Protein AF-A0A2D9C6Q1-F1 (afdb_monomer)

Structure (mmCIF, N/CA/C/O backbone):
data_AF-A0A2D9C6Q1-F1
#
_entry.id   AF-A0A2D9C6Q1-F1
#
loop_
_atom_site.group_PDB
_atom_site.id
_atom_site.type_symbol
_atom_site.label_atom_id
_atom_site.label_alt_id
_atom_site.label_comp_id
_atom_site.label_asym_id
_atom_site.label_entity_id
_atom_site.label_seq_id
_atom_site.pdbx_PDB_ins_code
_atom_site.Cartn_x
_atom_site.Cartn_y
_atom_site.Cartn_z
_atom_site.occupancy
_atom_site.B_iso_or_equiv
_atom_site.auth_seq_id
_atom_site.auth_comp_id
_atom_site.auth_asym_id
_atom_site.auth_atom_id
_atom_site.pdbx_PDB_model_num
ATOM 1 N N . MET A 1 1 ? -25.574 -0.114 65.269 1.00 45.81 1 MET A N 1
ATOM 2 C CA . MET A 1 1 ? -26.432 -0.964 66.127 1.00 45.81 1 MET A CA 1
ATOM 3 C C . MET A 1 1 ? -25.530 -1.891 66.941 1.00 45.81 1 MET A C 1
ATOM 5 O O . MET A 1 1 ? -24.986 -2.836 66.392 1.00 45.81 1 MET A O 1
ATOM 9 N N . THR A 1 2 ? -25.268 -1.588 68.214 1.00 43.88 2 THR A N 1
ATOM 10 C CA . THR A 1 2 ? -24.470 -2.461 69.093 1.00 43.88 2 THR A CA 1
ATOM 11 C C . THR A 1 2 ? -25.355 -3.613 69.552 1.00 43.88 2 THR A C 1
ATOM 13 O O . THR A 1 2 ? -26.149 -3.464 70.479 1.00 43.88 2 THR A O 1
ATOM 16 N N . ILE A 1 3 ? -25.254 -4.759 68.877 1.00 57.62 3 ILE A N 1
ATOM 17 C CA . ILE A 1 3 ? -25.943 -5.989 69.277 1.00 57.62 3 ILE A CA 1
ATOM 18 C C . ILE A 1 3 ? -25.248 -6.501 70.544 1.00 57.62 3 ILE A C 1
ATOM 20 O O . ILE A 1 3 ? -24.286 -7.265 70.498 1.00 57.62 3 ILE A O 1
ATOM 24 N N . LYS A 1 4 ? -25.695 -5.999 71.701 1.00 51.91 4 LYS A N 1
ATOM 25 C CA . LYS A 1 4 ? -25.330 -6.554 73.002 1.00 51.91 4 LYS A CA 1
ATOM 26 C C . LYS A 1 4 ? -26.047 -7.889 73.176 1.00 51.91 4 LYS A C 1
ATOM 28 O O . LYS A 1 4 ? -27.231 -8.034 72.898 1.00 51.91 4 LYS A O 1
ATOM 33 N N . GLN A 1 5 ? -25.259 -8.844 73.638 1.00 57.44 5 GLN A N 1
ATOM 34 C CA . GLN A 1 5 ? -25.441 -10.287 73.734 1.00 57.44 5 GLN A CA 1
ATOM 35 C C . GLN A 1 5 ? -26.569 -10.740 74.689 1.00 57.44 5 GLN A C 1
ATOM 37 O O . GLN A 1 5 ? -26.352 -11.593 75.545 1.00 57.44 5 GLN A O 1
ATOM 42 N N . GLN A 1 6 ? -27.777 -10.185 74.580 1.00 46.72 6 GLN A N 1
ATOM 43 C CA . GLN A 1 6 ? -28.929 -10.614 75.375 1.00 46.72 6 GLN A CA 1
ATOM 44 C C . GLN A 1 6 ? -30.055 -11.125 74.470 1.00 46.72 6 GLN A C 1
ATOM 46 O O . GLN A 1 6 ? -30.926 -10.376 74.053 1.00 46.72 6 GLN A O 1
ATOM 51 N N . GLY A 1 7 ? -30.024 -12.434 74.201 1.00 50.34 7 GLY A N 1
ATOM 52 C CA . GLY A 1 7 ? -31.201 -13.209 73.796 1.00 50.34 7 GLY A CA 1
ATOM 53 C C . GLY A 1 7 ? -31.501 -13.290 72.295 1.00 50.34 7 GLY A C 1
ATOM 54 O O . GLY A 1 7 ? -32.168 -12.437 71.731 1.00 50.34 7 GLY A O 1
ATOM 55 N N . GLY A 1 8 ? -31.120 -14.417 71.683 1.00 52.28 8 GLY A N 1
ATOM 56 C CA . GLY A 1 8 ? -32.013 -15.135 70.762 1.00 52.28 8 GLY A CA 1
ATOM 57 C C . GLY A 1 8 ? -32.231 -14.593 69.346 1.00 52.28 8 GLY A C 1
ATOM 58 O O . GLY A 1 8 ? -33.375 -14.510 68.918 1.00 52.28 8 GLY A O 1
ATOM 59 N N . ILE A 1 9 ? -31.169 -14.322 68.580 1.00 57.41 9 ILE A N 1
ATOM 60 C CA . ILE A 1 9 ? -31.270 -14.229 67.102 1.00 57.41 9 ILE A CA 1
ATOM 61 C C . ILE A 1 9 ? -30.327 -15.222 66.391 1.00 57.41 9 ILE A C 1
ATOM 63 O O . ILE A 1 9 ? -30.621 -15.664 65.288 1.00 57.41 9 ILE A O 1
ATOM 67 N N . PHE A 1 10 ? -29.275 -15.711 67.059 1.00 57.31 10 PHE A N 1
ATOM 68 C CA . PHE A 1 10 ? -28.246 -16.605 66.490 1.00 57.31 10 PHE A CA 1
ATOM 69 C C . PHE A 1 10 ? -28.686 -18.048 66.155 1.00 57.31 10 PHE A C 1
ATOM 71 O O . PHE A 1 10 ? -27.845 -18.895 65.880 1.00 57.31 10 PHE A O 1
ATOM 78 N N . GLY A 1 11 ? -29.987 -18.345 66.174 1.00 58.09 11 GLY A N 1
ATOM 79 C CA . GLY A 1 11 ? -30.542 -19.644 65.764 1.00 58.09 11 GLY A CA 1
ATOM 80 C C . GLY A 1 11 ? -31.602 -19.545 64.666 1.00 58.09 11 GLY A C 1
ATOM 81 O O . GLY A 1 11 ? -32.271 -20.532 64.374 1.00 58.09 11 GLY A O 1
ATOM 82 N N . ARG A 1 12 ? -31.814 -18.351 64.102 1.00 72.62 12 ARG A N 1
ATOM 83 C CA . ARG A 1 12 ? -32.782 -18.086 63.032 1.00 72.62 12 ARG A CA 1
ATOM 84 C C . ARG A 1 12 ? -32.058 -17.349 61.918 1.00 72.62 12 ARG A C 1
ATOM 86 O O . ARG A 1 12 ? -31.301 -16.445 62.232 1.00 72.62 12 ARG A O 1
ATOM 93 N N . ASN A 1 13 ? -32.295 -17.718 60.660 1.00 78.88 13 ASN A N 1
ATOM 94 C CA . ASN A 1 13 ? -31.723 -17.044 59.490 1.00 78.88 13 ASN A CA 1
ATOM 95 C C . ASN A 1 13 ? -32.394 -15.670 59.339 1.00 78.88 13 ASN A C 1
ATOM 97 O O . ASN A 1 13 ? -33.527 -15.619 58.855 1.00 78.88 13 ASN A O 1
ATOM 101 N N . PRO A 1 14 ? -31.773 -14.571 59.800 1.00 79.31 14 PRO A N 1
ATOM 102 C CA . PRO A 1 14 ? -32.410 -13.270 59.742 1.00 79.31 14 PRO A CA 1
ATOM 103 C C . PRO A 1 14 ? -32.296 -12.723 58.316 1.00 79.31 14 PRO A C 1
ATOM 105 O O . PRO A 1 14 ? -31.261 -12.864 57.669 1.00 79.31 14 PRO A O 1
ATOM 108 N N . THR A 1 15 ? -33.353 -12.080 57.834 1.00 86.81 15 THR A N 1
ATOM 109 C CA . THR A 1 15 ? -33.333 -11.305 56.590 1.00 86.81 15 THR A CA 1
ATOM 110 C C . THR A 1 15 ? -33.235 -9.825 56.933 1.00 86.81 15 THR A C 1
ATOM 112 O O . THR A 1 15 ? -33.903 -9.359 57.859 1.00 86.81 15 THR A O 1
ATOM 115 N N . PHE A 1 16 ? -32.423 -9.083 56.188 1.00 85.62 16 PHE A N 1
ATOM 116 C CA . PHE A 1 16 ? -32.300 -7.634 56.320 1.00 85.62 16 PHE A CA 1
ATOM 117 C C . PHE A 1 16 ? -32.847 -6.986 55.057 1.00 85.62 16 PHE A C 1
ATOM 119 O O . PHE A 1 16 ? -32.519 -7.429 53.961 1.00 85.62 16 PHE A O 1
ATOM 126 N N . ASN A 1 17 ? -33.675 -5.956 55.219 1.00 88.56 17 ASN A N 1
ATOM 127 C CA . ASN A 1 17 ? -34.160 -5.176 54.081 1.00 88.56 17 ASN A CA 1
ATOM 128 C C . ASN A 1 17 ? -33.077 -4.211 53.594 1.00 88.56 17 ASN A C 1
ATOM 130 O O . ASN A 1 17 ? -32.862 -4.104 52.397 1.00 88.56 17 ASN A O 1
ATOM 134 N N . ASP A 1 18 ? -32.355 -3.592 54.534 1.00 90.88 18 ASP A N 1
ATOM 135 C CA . ASP A 1 18 ? -31.262 -2.666 54.260 1.00 90.88 18 ASP A CA 1
ATOM 136 C C . ASP A 1 18 ? -30.056 -2.999 55.137 1.00 90.88 18 ASP A C 1
ATOM 138 O O . ASP A 1 18 ? -30.188 -3.345 56.318 1.00 90.88 18 ASP A O 1
ATOM 142 N N . VAL A 1 19 ? -28.867 -2.860 54.559 1.00 89.56 19 VAL A N 1
ATOM 143 C CA . VAL A 1 19 ? -27.590 -3.018 55.254 1.00 89.56 19 VAL A CA 1
ATOM 144 C C . VAL A 1 19 ? -26.692 -1.850 54.864 1.00 89.56 19 VAL A C 1
ATOM 146 O O . VAL A 1 19 ? -26.359 -1.677 53.698 1.00 89.56 19 VAL A O 1
ATOM 149 N N . THR A 1 20 ? -26.275 -1.055 55.848 1.00 93.06 20 THR A N 1
ATOM 150 C CA . THR A 1 20 ? -25.309 0.039 55.666 1.00 93.06 20 THR A CA 1
ATOM 151 C C . THR A 1 20 ? -24.045 -0.273 56.455 1.00 93.06 20 THR A C 1
ATOM 153 O O . THR A 1 20 ? -24.121 -0.658 57.624 1.00 93.06 20 THR A O 1
ATOM 156 N N . ILE A 1 21 ? -22.882 -0.117 55.821 1.00 93.44 21 ILE A N 1
ATOM 157 C CA . ILE A 1 21 ? -21.569 -0.422 56.400 1.00 93.44 21 ILE A CA 1
ATOM 158 C C . ILE A 1 21 ? -20.672 0.797 56.186 1.00 93.44 21 ILE A C 1
ATOM 160 O O . ILE A 1 21 ? -20.504 1.253 55.063 1.00 93.44 21 ILE A O 1
ATOM 164 N N . GLU A 1 22 ? -20.078 1.318 57.257 1.00 93.06 22 GLU A N 1
ATOM 165 C CA . GLU A 1 22 ? -19.208 2.509 57.225 1.00 93.06 22 GLU A CA 1
ATOM 166 C C . GLU A 1 22 ? -17.753 2.185 56.808 1.00 93.06 22 GLU A C 1
ATOM 168 O O . GLU A 1 22 ? -16.834 2.963 57.045 1.00 93.06 22 GLU A O 1
ATOM 173 N N . GLY A 1 23 ? -17.519 1.013 56.212 1.00 91.44 23 GLY A N 1
ATOM 174 C CA . GLY A 1 23 ? -16.194 0.489 55.883 1.00 91.44 23 GLY A CA 1
ATOM 175 C C . GLY A 1 23 ? -16.259 -0.689 54.911 1.00 91.44 23 GLY A C 1
ATOM 176 O O . GLY A 1 23 ? -17.204 -0.819 54.138 1.00 91.44 23 GLY A O 1
ATOM 177 N N . THR A 1 24 ? -15.254 -1.564 54.945 1.00 90.94 24 THR A N 1
ATOM 178 C CA . THR A 1 24 ? -15.163 -2.699 54.017 1.00 90.94 24 THR A CA 1
ATOM 179 C C . THR A 1 24 ? -16.170 -3.796 54.356 1.00 90.94 24 THR A C 1
ATOM 181 O O . THR A 1 24 ? -16.173 -4.331 55.465 1.00 90.94 24 THR A O 1
ATOM 184 N N . LEU A 1 25 ? -16.969 -4.193 53.368 1.00 91.88 25 LEU A N 1
ATOM 185 C CA . LEU A 1 25 ? -17.719 -5.442 53.399 1.00 91.88 25 LEU A CA 1
ATOM 186 C C . LEU A 1 25 ? -16.833 -6.576 52.870 1.00 91.88 25 LEU A C 1
ATOM 188 O O . LEU A 1 25 ? -16.430 -6.559 51.710 1.00 91.88 25 LEU A O 1
ATOM 192 N N . THR A 1 26 ? -16.562 -7.574 53.706 1.00 91.25 26 THR A N 1
ATOM 193 C CA . THR A 1 26 ? -15.879 -8.808 53.296 1.00 91.25 26 THR A CA 1
ATOM 194 C C . THR A 1 26 ? -16.885 -9.950 53.276 1.00 91.25 26 THR A C 1
ATOM 196 O O . THR A 1 26 ? -17.498 -10.252 54.300 1.00 91.25 26 THR A O 1
ATOM 199 N N . 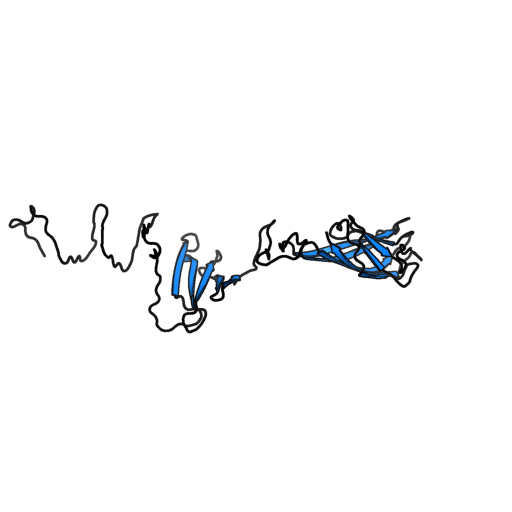THR A 1 27 ? -17.033 -10.611 52.132 1.00 91.94 27 THR A N 1
ATOM 200 C CA . THR A 1 27 ? -17.855 -11.816 51.965 1.00 91.94 27 THR A CA 1
ATOM 201 C C . THR A 1 27 ? -16.981 -12.985 51.515 1.00 91.94 27 THR A C 1
ATOM 203 O O . THR A 1 27 ? -15.903 -12.795 50.951 1.00 91.94 27 THR A O 1
ATOM 206 N N . SER A 1 28 ? -17.409 -14.212 51.805 1.00 90.38 28 SER A N 1
ATOM 207 C CA . SER A 1 28 ? -16.763 -15.427 51.309 1.00 90.38 28 SER A CA 1
ATOM 208 C C . SER A 1 28 ? -17.631 -16.092 50.241 1.00 90.38 28 SER A C 1
ATOM 210 O O . SER A 1 28 ? -18.859 -16.035 50.294 1.00 90.38 28 SER A O 1
ATOM 212 N N . GLY A 1 29 ? -16.983 -16.738 49.270 1.00 92.25 29 GLY A N 1
ATOM 213 C CA . GLY A 1 29 ? -17.664 -17.432 48.177 1.00 92.25 29 GLY A CA 1
ATOM 214 C C . GLY A 1 29 ? -18.325 -16.503 47.153 1.00 92.25 29 GLY A C 1
ATOM 215 O O . GLY A 1 29 ? -18.182 -15.279 47.191 1.00 92.25 29 GLY A O 1
ATOM 216 N N . SER A 1 30 ? -19.042 -17.112 46.209 1.00 91.75 30 SER A N 1
ATOM 217 C CA . SER A 1 30 ? -19.741 -16.408 45.133 1.00 91.75 30 SER A CA 1
ATOM 218 C C . SER A 1 30 ? -20.930 -15.618 45.664 1.00 91.75 30 SER A C 1
ATOM 220 O O . SER A 1 30 ? -21.716 -16.125 46.462 1.00 91.75 30 SER A O 1
ATOM 222 N N . GLN A 1 31 ? -21.077 -14.392 45.175 1.00 93.69 31 GLN A N 1
ATOM 223 C CA . GLN A 1 31 ? -22.233 -13.549 45.451 1.00 93.69 31 GLN A CA 1
ATOM 224 C C . GLN A 1 31 ? -23.141 -13.530 44.221 1.00 93.69 31 GLN A C 1
ATOM 226 O O . GLN A 1 31 ? -22.656 -13.528 43.090 1.00 93.69 31 GLN A O 1
ATOM 231 N N . SER A 1 32 ? -24.451 -13.534 44.445 1.00 93.25 32 SER A N 1
ATOM 232 C CA . SER A 1 32 ? -25.462 -13.422 43.398 1.00 93.25 32 SER A CA 1
ATOM 233 C C . SER A 1 32 ? -26.325 -12.211 43.711 1.00 93.25 32 SER A C 1
ATOM 235 O O . SER A 1 32 ? -26.762 -12.038 44.848 1.00 93.25 32 SER A O 1
ATOM 237 N N . TYR A 1 33 ? -26.514 -11.369 42.705 1.00 91.88 33 TYR A N 1
ATOM 238 C CA . TYR A 1 33 ? -27.288 -10.142 42.788 1.00 91.88 33 TYR A CA 1
ATOM 239 C C . TYR A 1 33 ? -28.217 -10.089 41.579 1.00 91.88 33 TYR A C 1
ATOM 241 O O . TYR A 1 33 ? -27.793 -10.442 40.478 1.00 91.88 33 TYR A O 1
ATOM 249 N N . ASP A 1 34 ? -29.451 -9.629 41.781 1.00 91.50 34 ASP A N 1
ATOM 250 C CA . ASP A 1 34 ? -30.365 -9.321 40.675 1.00 91.50 34 ASP A CA 1
ATOM 251 C C . ASP A 1 34 ? -29.914 -8.042 39.950 1.00 91.50 34 ASP A C 1
ATOM 253 O O . ASP A 1 34 ? -29.911 -7.974 38.723 1.00 91.50 34 ASP A O 1
ATOM 257 N N . GLU A 1 35 ? -29.469 -7.046 40.724 1.00 93.50 35 GLU A N 1
ATOM 258 C CA . GLU A 1 35 ? -28.861 -5.805 40.249 1.00 93.50 35 GLU A CA 1
ATOM 259 C C . GLU A 1 35 ? -27.680 -5.430 41.150 1.00 93.50 35 GLU A C 1
ATOM 261 O O . GLU A 1 35 ? -27.722 -5.601 42.371 1.00 93.50 35 GLU A O 1
ATOM 266 N N . LEU A 1 36 ? -26.614 -4.919 40.537 1.00 93.44 36 LEU A N 1
ATOM 267 C CA . LEU A 1 36 ? -25.409 -4.485 41.226 1.00 93.44 36 LEU A CA 1
ATOM 268 C C . LEU A 1 36 ? -24.969 -3.128 40.674 1.00 9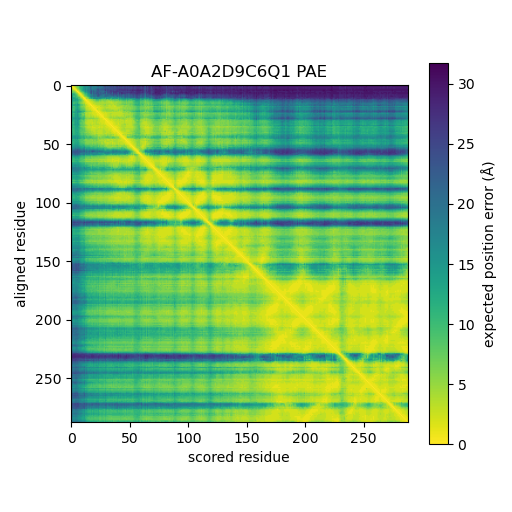3.44 36 LEU A C 1
ATOM 270 O O . LEU A 1 36 ? -24.451 -3.044 39.562 1.00 93.44 36 LEU A O 1
ATOM 274 N N . THR A 1 37 ? -25.144 -2.081 41.476 1.00 93.56 37 THR A N 1
ATOM 275 C CA . THR A 1 37 ? -24.651 -0.731 41.179 1.00 93.56 37 THR A CA 1
ATOM 276 C C . THR A 1 37 ? -23.386 -0.486 41.984 1.00 93.56 37 THR A C 1
ATOM 278 O O . THR A 1 37 ? -23.406 -0.530 43.213 1.00 93.56 37 THR A O 1
ATOM 281 N N . ILE A 1 38 ? -22.274 -0.257 41.289 1.00 92.56 38 ILE A N 1
ATOM 282 C CA . ILE A 1 38 ? -20.968 0.017 41.889 1.00 92.56 38 ILE A CA 1
ATOM 283 C C . ILE A 1 38 ? -20.374 1.238 41.191 1.00 92.56 38 ILE A C 1
ATOM 285 O O . ILE A 1 38 ? -20.325 1.272 39.965 1.00 92.56 38 ILE A O 1
ATOM 289 N N . ASP A 1 39 ? -19.871 2.197 41.966 1.00 92.75 39 ASP A N 1
ATOM 290 C CA . ASP A 1 39 ? -19.228 3.395 41.418 1.00 92.75 39 ASP A CA 1
ATOM 291 C C . ASP A 1 39 ? -17.862 3.082 40.792 1.00 92.75 39 ASP A C 1
ATOM 293 O O . ASP A 1 39 ? -17.550 3.546 39.701 1.00 92.75 39 ASP A O 1
ATOM 297 N N . ASN A 1 40 ? -17.036 2.286 41.484 1.00 90.81 40 ASN A N 1
ATOM 298 C CA . ASN A 1 40 ? -15.701 1.899 41.032 1.00 90.81 40 ASN A CA 1
ATOM 299 C C . ASN A 1 40 ? -15.401 0.437 41.355 1.00 90.81 40 ASN A C 1
ATOM 301 O O . ASN A 1 40 ? -15.576 -0.015 42.487 1.00 90.81 40 ASN A O 1
ATOM 305 N N . ILE A 1 41 ? -14.867 -0.279 40.370 1.00 92.38 41 ILE A N 1
ATOM 306 C CA . ILE A 1 41 ? -14.414 -1.661 40.515 1.00 92.38 41 ILE A CA 1
ATOM 307 C C . ILE A 1 41 ? -12.890 -1.669 40.380 1.00 92.38 41 ILE A C 1
ATOM 309 O O . ILE A 1 41 ? -12.357 -1.387 39.311 1.00 92.38 41 ILE A O 1
ATOM 313 N N . ASN A 1 42 ? -12.187 -2.000 41.464 1.00 90.25 42 ASN A N 1
ATOM 314 C CA . ASN A 1 42 ? -10.746 -2.248 41.449 1.00 90.25 42 ASN A CA 1
ATOM 315 C C . ASN A 1 42 ? -10.495 -3.718 41.801 1.00 90.25 42 ASN A C 1
ATOM 317 O O . ASN A 1 42 ? -10.876 -4.175 42.879 1.00 90.25 42 ASN A O 1
ATOM 321 N N . LEU A 1 43 ? -9.887 -4.460 40.878 1.00 90.31 43 LEU A N 1
ATOM 322 C CA . LEU A 1 43 ? -9.665 -5.896 40.997 1.00 90.31 43 LEU A CA 1
ATOM 323 C C . LEU A 1 43 ? -8.169 -6.185 40.915 1.00 90.31 43 LEU A C 1
ATOM 325 O O . LEU A 1 43 ? -7.513 -5.817 39.950 1.00 90.31 43 LEU A O 1
ATOM 329 N N . ASN A 1 44 ? -7.650 -6.939 41.884 1.00 87.38 44 ASN A N 1
ATOM 330 C CA . ASN A 1 44 ? -6.276 -7.461 41.860 1.00 87.38 44 ASN A CA 1
ATOM 331 C C . ASN A 1 44 ? -6.173 -8.806 41.107 1.00 87.38 44 ASN A C 1
ATOM 333 O O . ASN A 1 44 ? -5.232 -9.570 41.313 1.00 87.38 44 ASN A O 1
ATOM 337 N N . SER A 1 45 ? -7.180 -9.133 40.293 1.00 86.19 45 SER A N 1
ATOM 338 C CA . SER A 1 45 ? -7.252 -10.362 39.499 1.00 86.19 45 SER A CA 1
ATOM 339 C C . SER A 1 45 ? -6.626 -10.144 38.123 1.00 86.19 45 SER A C 1
ATOM 341 O O . SER A 1 45 ? -6.631 -9.036 37.597 1.00 86.19 45 SER A O 1
ATOM 343 N N . THR A 1 46 ? -6.139 -11.217 37.506 1.00 89.56 46 THR A N 1
ATOM 344 C CA . THR A 1 46 ? -5.699 -11.209 36.103 1.00 89.56 46 THR A CA 1
ATOM 345 C C . THR A 1 46 ? -6.857 -11.353 35.113 1.00 89.56 46 THR A C 1
ATOM 347 O O . THR A 1 46 ? -6.663 -11.138 33.919 1.00 89.56 46 THR A O 1
ATOM 350 N N . LEU A 1 47 ? -8.051 -11.719 35.591 1.00 88.00 47 LEU A N 1
ATOM 351 C CA . LEU A 1 47 ? -9.244 -11.939 34.778 1.00 88.00 47 LEU A CA 1
ATOM 352 C C . LEU A 1 47 ? -10.442 -11.187 35.356 1.00 88.00 47 LEU A C 1
ATOM 354 O O . LEU A 1 47 ? -10.756 -11.307 36.544 1.00 88.00 47 LEU A O 1
ATOM 358 N N . ILE A 1 48 ? -11.137 -10.485 34.467 1.00 91.56 48 ILE A N 1
ATOM 359 C CA . ILE A 1 48 ? -12.504 -10.003 34.649 1.00 91.56 48 ILE A CA 1
ATOM 360 C C . ILE A 1 48 ? -13.347 -10.741 33.611 1.00 91.56 48 ILE A C 1
ATOM 362 O O . ILE A 1 48 ? -13.069 -10.643 32.418 1.00 91.56 48 ILE A O 1
ATOM 366 N N . GLN A 1 49 ? -14.352 -11.490 34.057 1.00 89.25 49 GLN A N 1
ATOM 367 C CA . GLN A 1 49 ? -15.252 -12.245 33.187 1.00 89.25 49 GLN A CA 1
ATOM 368 C C . GLN A 1 49 ? -16.662 -11.661 33.302 1.00 89.25 49 GLN A C 1
ATOM 370 O O . GLN A 1 49 ? -17.191 -11.531 34.404 1.00 89.25 49 GLN A O 1
ATOM 375 N N . ILE A 1 50 ? -17.247 -11.279 32.166 1.00 90.12 50 ILE A N 1
ATOM 376 C CA . ILE A 1 50 ? -18.625 -10.787 32.065 1.00 90.12 50 ILE A CA 1
ATOM 377 C C . ILE A 1 50 ? -19.392 -11.781 31.193 1.00 90.12 50 ILE A C 1
ATOM 379 O O . ILE A 1 50 ? -19.360 -11.697 29.965 1.00 90.12 50 ILE A O 1
ATOM 383 N N . ASP A 1 51 ? -20.075 -12.726 31.836 1.00 87.31 51 ASP A N 1
ATOM 384 C CA . ASP A 1 51 ? -20.872 -13.748 31.156 1.00 87.31 51 ASP A CA 1
ATOM 385 C C . ASP A 1 51 ? -22.325 -13.298 31.021 1.00 87.31 51 ASP A C 1
ATOM 387 O O . ASP A 1 51 ? -23.190 -13.628 31.832 1.00 87.31 51 ASP A O 1
ATOM 391 N N . ALA A 1 52 ? -22.611 -12.536 29.972 1.00 86.19 52 ALA A N 1
ATOM 392 C CA . ALA A 1 52 ? -23.985 -12.269 29.573 1.00 86.19 52 ALA A CA 1
ATOM 393 C C . ALA A 1 52 ? -24.482 -13.422 28.685 1.00 86.19 52 ALA A C 1
ATOM 395 O O . ALA A 1 52 ? -23.889 -13.714 27.646 1.00 86.19 52 ALA A O 1
ATOM 396 N N .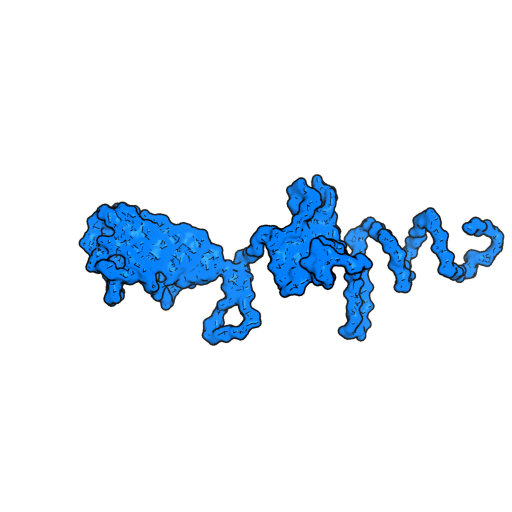 ASN A 1 53 ? -25.555 -14.097 29.108 1.00 83.88 53 ASN A N 1
ATOM 397 C CA . ASN A 1 53 ? -26.127 -15.242 28.404 1.00 83.88 53 ASN A CA 1
ATOM 398 C C . ASN A 1 53 ? -27.614 -15.012 28.111 1.00 83.88 53 ASN A C 1
ATOM 400 O O . ASN A 1 53 ? -28.426 -14.818 29.012 1.00 83.88 53 ASN A O 1
ATOM 404 N N . ASN A 1 54 ? -27.963 -15.090 26.834 1.00 85.06 54 ASN A N 1
ATOM 405 C CA . ASN A 1 54 ? -29.300 -14.915 26.277 1.00 85.06 54 ASN A CA 1
ATOM 406 C C . ASN A 1 54 ? -29.825 -16.210 25.621 1.00 85.06 54 ASN A C 1
ATOM 408 O O . ASN A 1 54 ? -30.647 -16.149 24.703 1.00 85.06 54 ASN A O 1
ATOM 412 N N . ALA A 1 55 ? -29.314 -17.375 26.041 1.00 83.81 55 ALA A N 1
ATOM 413 C CA . ALA A 1 55 ? -29.609 -18.678 25.452 1.00 83.81 55 ALA A CA 1
ATOM 414 C C . ALA A 1 55 ? -31.107 -18.869 25.156 1.00 83.81 55 ALA A C 1
ATOM 416 O O . ALA A 1 55 ? -31.961 -18.740 26.031 1.00 83.81 55 ALA A O 1
ATOM 417 N N . GLY A 1 56 ? -31.411 -19.209 23.899 1.00 75.06 56 GLY A N 1
ATOM 418 C CA . GLY A 1 56 ? -32.769 -19.507 23.437 1.00 75.06 56 GLY A CA 1
ATOM 419 C C . GLY A 1 56 ? -33.584 -18.309 22.937 1.00 75.06 56 GLY A C 1
ATOM 420 O O . GLY A 1 56 ? -34.725 -18.507 22.532 1.00 75.06 56 GLY A O 1
ATOM 421 N N . GLN A 1 57 ? -33.031 -17.092 22.919 1.00 75.69 57 GLN A N 1
ATOM 422 C CA . GLN A 1 57 ? -33.712 -15.898 22.402 1.00 75.69 57 GLN A CA 1
ATOM 423 C C . GLN A 1 57 ? -33.051 -15.417 21.101 1.00 75.69 57 GLN A C 1
ATOM 425 O O . GLN A 1 57 ? -31.901 -14.991 21.102 1.00 75.69 57 GLN A O 1
ATOM 430 N N . THR A 1 58 ? -33.782 -15.434 19.982 1.00 68.75 58 THR A N 1
ATOM 431 C CA . THR A 1 58 ? -33.263 -15.039 18.653 1.00 68.75 58 THR A CA 1
ATOM 432 C C . THR A 1 58 ? -33.015 -13.534 18.493 1.00 68.75 58 THR A C 1
ATOM 434 O O . THR A 1 58 ? -32.461 -13.117 17.481 1.00 68.75 58 THR A O 1
ATOM 437 N N . SER A 1 59 ? -33.435 -12.705 19.457 1.00 74.31 59 SER A N 1
ATOM 438 C CA . SER A 1 59 ? -33.395 -11.235 19.343 1.00 74.31 59 SER A CA 1
ATOM 439 C C . SER A 1 59 ? -32.886 -10.503 20.591 1.00 74.31 59 SER A C 1
ATOM 441 O O . SER A 1 59 ? -32.916 -9.275 20.625 1.00 74.31 59 SER A O 1
ATOM 443 N N . ALA A 1 60 ? -32.418 -11.215 21.618 1.00 80.69 60 ALA A N 1
ATOM 444 C CA . ALA A 1 60 ? -31.786 -10.580 22.776 1.00 80.69 60 ALA A CA 1
ATOM 445 C C . ALA A 1 60 ? -30.300 -10.311 22.490 1.00 80.69 60 ALA A C 1
ATOM 447 O O . ALA A 1 60 ? -29.643 -11.136 21.861 1.00 80.69 60 ALA A O 1
ATOM 448 N N . LEU A 1 61 ? -29.759 -9.185 22.964 1.00 82.19 61 LEU A N 1
ATOM 449 C CA . LEU A 1 61 ? -28.344 -8.828 22.814 1.00 82.19 61 LEU A CA 1
ATOM 450 C C . LEU A 1 61 ? -27.649 -8.817 24.176 1.00 82.19 61 LEU A C 1
ATOM 452 O O . LEU A 1 61 ? -28.105 -8.154 25.106 1.00 82.19 61 LEU A O 1
ATOM 456 N N . ASN A 1 62 ? -26.504 -9.482 24.256 1.00 87.44 62 ASN A N 1
ATOM 457 C CA . ASN A 1 62 ? -25.554 -9.320 25.351 1.00 87.44 62 ASN A CA 1
ATOM 458 C C . ASN A 1 62 ? -24.722 -8.059 25.068 1.00 87.44 62 ASN A C 1
ATOM 460 O O . ASN A 1 62 ? -24.147 -7.948 23.985 1.00 87.44 62 ASN A O 1
ATOM 464 N N . ARG A 1 63 ? -24.684 -7.088 25.991 1.00 89.38 63 ARG A N 1
ATOM 465 C CA . ARG A 1 63 ? -24.041 -5.781 25.756 1.00 89.38 63 ARG A CA 1
ATOM 466 C C . ARG A 1 63 ? -23.172 -5.335 26.923 1.00 89.38 63 ARG A C 1
ATOM 468 O O . ARG A 1 63 ? -23.571 -5.447 28.076 1.00 89.38 63 ARG A O 1
ATOM 475 N N . ILE A 1 64 ? -22.050 -4.711 26.586 1.00 91.88 64 ILE A N 1
ATOM 476 C CA . ILE A 1 64 ? -21.335 -3.776 27.455 1.00 91.88 64 ILE A CA 1
ATOM 477 C C . ILE A 1 64 ? -21.664 -2.383 26.919 1.00 91.88 64 ILE A C 1
ATOM 479 O O . ILE A 1 64 ? -21.491 -2.125 25.728 1.00 91.88 64 ILE A O 1
ATOM 483 N N . LEU A 1 65 ? -22.213 -1.510 27.763 1.00 92.06 65 LEU A N 1
ATOM 484 C CA . LEU A 1 65 ? -22.634 -0.171 27.362 1.00 92.06 65 LEU A CA 1
ATOM 485 C C . LEU A 1 65 ? -21.708 0.883 27.954 1.00 92.06 65 LEU A C 1
ATOM 487 O O . LEU A 1 65 ? -21.655 1.042 29.169 1.00 92.06 65 LEU A O 1
ATOM 491 N N . PHE A 1 66 ? -21.117 1.685 27.079 1.00 92.50 66 PHE A N 1
ATOM 492 C CA . PHE A 1 66 ? -20.578 2.992 27.428 1.00 92.50 66 PHE A CA 1
ATOM 493 C C . PHE A 1 66 ? -21.622 4.038 27.028 1.00 92.50 66 PHE A C 1
ATOM 495 O O . PHE A 1 66 ? -22.067 4.046 25.880 1.00 92.50 66 PHE A O 1
ATOM 502 N N . LYS A 1 67 ? -22.086 4.848 27.983 1.00 88.50 67 LYS A N 1
ATOM 503 C CA . LYS A 1 67 ? -23.159 5.823 27.763 1.00 88.50 67 LYS A CA 1
ATOM 504 C C . LYS A 1 67 ? -22.680 7.214 28.148 1.00 88.50 67 LYS A C 1
ATOM 506 O O . LYS A 1 67 ? -22.469 7.469 29.329 1.00 88.50 67 LYS A O 1
ATOM 511 N N . ASP A 1 68 ? -22.602 8.099 27.163 1.00 86.38 68 ASP A N 1
ATOM 512 C CA . ASP A 1 68 ? -22.587 9.537 27.405 1.00 86.38 68 ASP A CA 1
ATOM 513 C C . ASP A 1 68 ? -24.024 10.008 27.685 1.00 86.38 68 ASP A C 1
ATOM 515 O O . ASP A 1 68 ? -24.966 9.647 26.971 1.00 86.38 68 ASP A O 1
ATOM 519 N N . THR A 1 69 ? -24.212 10.734 28.784 1.00 88.06 69 THR A N 1
ATOM 520 C CA . THR A 1 69 ? -25.505 11.325 29.161 1.00 88.06 69 THR A CA 1
ATOM 521 C C . THR A 1 69 ? -25.593 12.803 28.815 1.00 88.06 69 THR A C 1
ATOM 523 O O . THR A 1 69 ? -26.645 13.399 29.049 1.00 88.06 69 THR A O 1
ATOM 526 N N . ASP A 1 70 ? -24.515 13.395 28.297 1.00 83.06 70 ASP A N 1
ATOM 527 C CA . ASP A 1 70 ? -24.569 14.746 27.767 1.00 83.06 70 ASP A CA 1
ATOM 528 C C . ASP A 1 70 ? -25.558 14.820 26.590 1.00 83.06 70 ASP A C 1
ATOM 530 O O . ASP A 1 70 ? -25.754 13.882 25.816 1.00 83.06 70 ASP A O 1
ATOM 534 N N . THR A 1 71 ? -26.244 15.952 26.504 1.00 83.19 71 THR A N 1
ATOM 535 C CA . THR A 1 71 ? -27.243 16.247 25.471 1.00 83.19 71 THR A CA 1
ATOM 536 C C . THR A 1 71 ? -26.673 17.107 24.346 1.00 83.19 71 THR A C 1
ATOM 538 O O . THR A 1 71 ? -27.303 17.227 23.294 1.00 83.19 71 THR A O 1
ATOM 541 N N . SER A 1 72 ? -25.479 17.676 24.537 1.00 82.44 72 SER A N 1
ATOM 542 C CA . SER A 1 72 ? -24.679 18.290 23.479 1.00 82.44 72 SER A CA 1
ATOM 543 C C . SER A 1 72 ? -23.642 17.314 22.930 1.00 82.44 72 SER A C 1
ATOM 545 O O . SER A 1 72 ? -23.103 16.485 23.652 1.00 82.44 72 SER A O 1
ATOM 547 N N . THR A 1 73 ? -23.366 17.420 21.628 1.00 80.62 73 THR A N 1
ATOM 548 C CA . THR A 1 73 ? -22.218 16.757 20.998 1.00 80.62 73 THR A CA 1
ATOM 549 C C . THR A 1 73 ? -21.418 17.784 20.215 1.00 80.62 73 THR A C 1
ATOM 551 O O . THR A 1 73 ? -21.959 18.442 19.325 1.00 80.62 73 THR A O 1
ATOM 554 N N . GLU A 1 74 ? -20.138 17.922 20.536 1.00 88.56 74 GLU A N 1
ATOM 555 C CA . GLU A 1 74 ? -19.172 18.677 19.732 1.00 88.56 74 GLU A CA 1
ATOM 556 C C . GLU A 1 74 ? -18.332 17.718 18.893 1.00 88.56 74 GLU A C 1
ATOM 558 O O . GLU A 1 74 ? -18.178 16.557 19.255 1.00 88.56 74 GLU A O 1
ATOM 563 N N . ILE A 1 75 ? -17.785 18.167 17.761 1.00 89.81 75 ILE A N 1
ATOM 564 C CA . ILE A 1 75 ? -16.919 1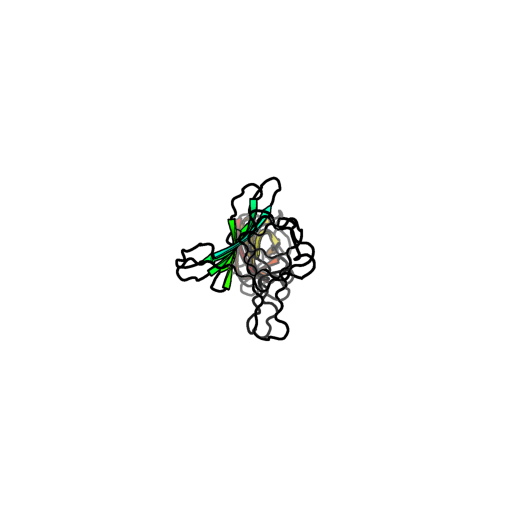7.318 16.929 1.00 89.81 75 ILE A CA 1
ATOM 565 C C . ILE A 1 75 ? -15.683 16.917 17.738 1.00 89.81 75 ILE A C 1
ATOM 567 O O . ILE A 1 75 ? -14.972 17.773 18.258 1.00 89.81 75 ILE A O 1
ATOM 571 N N . GLY A 1 76 ? -15.400 15.616 17.801 1.00 88.50 76 GLY A N 1
ATOM 572 C CA . GLY A 1 76 ? -14.250 15.087 18.528 1.00 88.50 76 GLY A CA 1
ATOM 573 C C . GLY A 1 76 ? -14.516 14.760 20.000 1.00 88.50 76 GLY A C 1
ATOM 574 O O . GLY A 1 76 ? -13.598 14.308 20.685 1.00 88.50 76 GLY A O 1
ATOM 575 N N . GLN A 1 77 ? -15.745 14.945 20.487 1.00 91.62 77 GLN A N 1
ATOM 576 C CA . GLN A 1 77 ? -16.134 14.579 21.847 1.00 91.62 77 GLN A CA 1
ATOM 577 C C . GLN A 1 77 ? -16.027 13.056 22.060 1.00 91.62 77 GLN A C 1
ATOM 579 O O . GLN A 1 77 ? -16.588 12.277 21.280 1.00 91.62 77 GLN A O 1
ATOM 584 N N . PRO A 1 78 ? -15.315 12.600 23.109 1.00 92.19 78 PRO A N 1
ATOM 585 C CA . PRO A 1 78 ? -15.338 11.206 23.539 1.00 92.19 78 PRO A CA 1
ATOM 586 C C . PRO A 1 78 ? -16.724 10.810 24.059 1.00 92.19 78 PRO A C 1
ATOM 588 O O . PRO A 1 78 ? -17.264 11.477 24.932 1.00 92.19 78 PRO A O 1
ATOM 591 N N . LEU A 1 79 ? -17.257 9.686 23.582 1.00 92.06 79 LEU A N 1
ATOM 592 C CA . LEU A 1 79 ? -18.546 9.124 24.020 1.00 92.06 79 LEU A CA 1
ATOM 593 C C . LEU A 1 79 ? -18.376 7.941 24.990 1.00 92.06 79 LEU A C 1
ATOM 595 O O . LEU A 1 79 ? -19.317 7.494 25.642 1.00 92.06 79 LEU A O 1
ATOM 599 N N . GLY A 1 80 ? -17.163 7.395 25.042 1.00 93.94 80 GLY A N 1
ATOM 600 C CA . GLY A 1 80 ? -16.777 6.224 25.819 1.00 93.94 80 GLY A CA 1
ATOM 601 C C . GLY A 1 80 ? -15.463 5.659 25.292 1.00 93.94 80 GLY A C 1
ATOM 602 O O . GLY A 1 80 ? -15.164 5.794 24.102 1.00 93.94 80 GLY A O 1
ATOM 603 N N . GLN A 1 81 ? -14.657 5.047 26.158 1.00 95.69 81 GLN A N 1
ATOM 604 C CA . GLN A 1 81 ? -13.341 4.547 25.765 1.00 95.69 81 GLN A CA 1
ATOM 605 C C . GLN A 1 81 ? -12.899 3.317 26.553 1.00 95.69 81 GLN A C 1
ATOM 607 O O . GLN A 1 81 ? -13.350 3.074 27.671 1.00 95.69 81 GLN A O 1
ATOM 612 N N . ILE A 1 82 ? -11.964 2.586 25.957 1.00 96.69 82 ILE A N 1
ATOM 613 C CA . ILE A 1 82 ? -11.175 1.532 26.586 1.00 96.69 82 ILE A CA 1
ATOM 614 C C . ILE A 1 82 ? -9.716 1.975 26.522 1.00 96.69 82 ILE A C 1
ATOM 616 O O . ILE A 1 82 ? -9.186 2.199 25.430 1.00 96.69 82 ILE A O 1
ATOM 620 N N . ASP A 1 83 ? -9.083 2.083 27.686 1.00 94.12 83 ASP A N 1
ATOM 621 C CA . ASP A 1 83 ? -7.687 2.482 27.831 1.00 94.12 83 ASP A CA 1
ATOM 622 C C . ASP A 1 83 ? -6.805 1.269 28.141 1.00 94.12 83 ASP A C 1
ATOM 624 O O . ASP A 1 83 ? -7.074 0.495 29.059 1.00 94.12 83 ASP A O 1
ATOM 628 N N . PHE A 1 84 ? -5.715 1.131 27.392 1.00 93.00 84 PHE A N 1
ATOM 629 C CA . PHE A 1 84 ? -4.694 0.112 27.605 1.00 93.00 84 PHE A CA 1
ATOM 630 C C . PHE A 1 84 ? -3.497 0.757 28.291 1.00 93.00 84 PHE A C 1
ATOM 632 O O . PHE A 1 84 ? -2.761 1.525 27.673 1.00 93.00 84 PHE A O 1
ATOM 639 N N . TRP A 1 85 ? -3.318 0.477 29.578 1.00 89.06 85 TRP A N 1
ATOM 640 C CA . TRP A 1 85 ? -2.272 1.083 30.399 1.00 89.06 85 TRP A CA 1
ATOM 641 C C . TRP A 1 85 ? -0.932 0.345 30.276 1.00 89.06 85 TRP A C 1
ATOM 643 O O . TRP A 1 85 ? -0.896 -0.884 30.237 1.00 89.06 85 TRP A O 1
ATOM 653 N N . ASN A 1 86 ? 0.173 1.088 30.276 1.00 85.62 86 ASN A N 1
ATOM 654 C CA . ASN A 1 86 ? 1.529 0.571 30.422 1.00 85.62 86 ASN A CA 1
ATOM 655 C C . ASN A 1 86 ? 2.190 1.206 31.656 1.00 85.62 86 ASN A C 1
ATOM 657 O O . ASN A 1 86 ? 2.071 2.407 31.879 1.00 85.62 86 ASN A O 1
ATOM 661 N N . ASN A 1 87 ? 2.866 0.387 32.463 1.00 85.88 87 ASN A N 1
ATOM 662 C CA . ASN A 1 87 ? 3.605 0.813 33.656 1.00 85.88 87 ASN A CA 1
ATOM 663 C C . ASN A 1 87 ? 5.127 0.588 33.529 1.00 85.88 87 ASN A C 1
ATOM 665 O O . ASN A 1 87 ? 5.846 0.609 34.525 1.00 85.88 87 ASN A O 1
ATOM 669 N N . ASP A 1 88 ? 5.619 0.328 32.315 1.00 81.06 88 ASP A N 1
ATOM 670 C CA . ASP A 1 88 ? 7.044 0.389 31.981 1.00 81.06 88 ASP A CA 1
ATOM 671 C C . ASP A 1 88 ? 7.534 1.856 32.058 1.00 81.06 88 ASP A C 1
ATOM 673 O O . ASP A 1 88 ? 6.842 2.737 32.567 1.00 81.06 88 ASP A O 1
ATOM 677 N N . SER A 1 89 ? 8.727 2.144 31.542 1.00 71.12 89 SER A N 1
ATOM 678 C CA . SER A 1 89 ? 9.469 3.412 31.593 1.00 71.12 89 SER A CA 1
ATOM 679 C C . SER A 1 89 ? 8.660 4.672 31.231 1.00 71.12 89 SER A C 1
ATOM 681 O O . SER A 1 89 ? 9.115 5.787 31.489 1.00 71.12 89 SER A O 1
ATOM 683 N N . GLN A 1 90 ? 7.458 4.515 30.666 1.00 70.81 90 GLN A N 1
ATOM 684 C CA . GLN A 1 90 ? 6.424 5.542 30.576 1.00 70.81 90 GLN A CA 1
ATOM 685 C C . GLN A 1 90 ? 5.111 5.031 31.172 1.00 70.81 90 GLN A C 1
ATOM 687 O O . GLN A 1 90 ? 4.423 4.208 30.571 1.00 70.81 90 GLN A O 1
ATOM 692 N N . ASN A 1 91 ? 4.779 5.544 32.355 1.00 81.31 91 ASN A N 1
ATOM 693 C CA . ASN A 1 91 ? 3.557 5.211 33.072 1.00 81.31 91 ASN A CA 1
ATOM 694 C C . ASN A 1 91 ? 2.369 5.991 32.485 1.00 81.31 91 ASN A C 1
ATOM 696 O O . ASN A 1 91 ? 2.368 7.225 32.523 1.00 81.31 91 ASN A O 1
ATOM 700 N N . GLY A 1 92 ? 1.376 5.294 31.935 1.00 87.06 92 GLY A N 1
ATOM 701 C CA . GLY A 1 92 ? 0.196 5.927 31.347 1.00 87.06 92 GLY A CA 1
ATOM 702 C C . GLY A 1 92 ? -0.593 5.028 30.402 1.00 87.06 92 GLY A C 1
ATOM 703 O O . GLY A 1 92 ? -0.257 3.868 30.172 1.00 87.06 92 GLY A O 1
ATOM 704 N N . VAL A 1 93 ? -1.642 5.590 29.802 1.00 89.88 93 VAL A N 1
ATOM 705 C CA . VAL A 1 93 ? -2.381 4.935 28.716 1.00 89.88 93 VAL A CA 1
ATOM 706 C C . VAL A 1 93 ? -1.487 4.857 27.473 1.00 89.88 93 VAL A C 1
ATOM 708 O O . VAL A 1 93 ? -1.108 5.881 26.913 1.00 89.88 93 VAL A O 1
ATOM 711 N N . ALA A 1 94 ? -1.158 3.645 27.032 1.00 90.62 94 ALA A N 1
ATOM 712 C CA . ALA A 1 94 ? -0.322 3.372 25.863 1.00 90.62 94 ALA A CA 1
ATOM 713 C C . ALA A 1 94 ? -1.125 3.253 24.558 1.00 90.62 94 ALA A C 1
ATOM 715 O O . ALA A 1 94 ? -0.608 3.551 23.477 1.00 90.62 94 ALA A O 1
ATOM 716 N N . ALA A 1 95 ? -2.388 2.836 24.648 1.00 94.31 95 ALA A N 1
ATOM 717 C CA . ALA A 1 95 ? -3.312 2.800 23.523 1.00 94.31 95 ALA A CA 1
ATOM 718 C C . ALA A 1 95 ? -4.754 3.014 23.990 1.00 94.31 95 ALA A C 1
ATOM 720 O O . ALA A 1 95 ? -5.080 2.764 25.151 1.00 94.31 95 ALA A O 1
ATOM 721 N N . ARG A 1 96 ? -5.621 3.445 23.075 1.00 95.50 96 ARG A N 1
ATOM 722 C CA . ARG A 1 96 ? -7.045 3.664 23.345 1.00 95.50 96 ARG A CA 1
ATOM 723 C C . ARG A 1 96 ? -7.905 3.241 22.166 1.00 95.50 96 ARG A C 1
ATOM 725 O O . ARG A 1 96 ? -7.550 3.512 21.021 1.00 95.50 96 ARG A O 1
ATOM 732 N N . ILE A 1 97 ? -9.069 2.672 22.464 1.00 97.88 97 ILE A N 1
ATOM 733 C CA . ILE A 1 97 ? -10.205 2.592 21.538 1.00 97.88 97 ILE A CA 1
ATOM 734 C C . ILE A 1 97 ? -11.294 3.513 22.080 1.00 97.88 97 ILE A C 1
ATOM 736 O O . ILE A 1 97 ? -11.665 3.396 23.245 1.00 97.88 97 ILE A O 1
ATOM 740 N N . GLN A 1 98 ? -11.789 4.436 21.262 1.00 96.75 98 GLN A N 1
ATOM 741 C CA . GLN A 1 98 ? -12.714 5.480 21.695 1.00 96.75 98 GLN A CA 1
ATOM 742 C C . GLN A 1 98 ? -13.874 5.616 20.710 1.00 96.75 98 GLN A C 1
ATOM 744 O O . GLN A 1 98 ? -13.658 5.766 19.507 1.00 96.75 98 GLN A O 1
ATOM 749 N N . GLY A 1 99 ? -15.100 5.618 21.230 1.00 95.81 99 GLY A N 1
ATOM 750 C CA . GLY A 1 99 ? -16.248 6.142 20.499 1.00 95.81 99 GLY A CA 1
ATOM 751 C C . GLY A 1 99 ? -16.146 7.661 20.457 1.00 95.81 99 GLY A C 1
ATOM 752 O O . GLY A 1 99 ? -15.945 8.291 21.496 1.00 95.81 99 GLY A O 1
ATOM 753 N N . ILE A 1 100 ? -16.237 8.249 19.271 1.00 93.62 100 ILE A N 1
ATOM 754 C CA . ILE A 1 100 ? -16.037 9.684 19.084 1.00 93.62 100 ILE A CA 1
ATOM 755 C C . ILE A 1 100 ? -17.137 10.259 18.204 1.00 93.62 100 ILE A C 1
ATOM 757 O O . ILE A 1 100 ? -17.485 9.666 17.184 1.00 93.62 100 ILE A O 1
ATOM 761 N N . SER A 1 101 ? -17.669 11.418 18.570 1.00 93.38 101 SER A N 1
ATOM 762 C CA . SER A 1 101 ? -18.558 12.173 17.689 1.00 93.38 101 SER A CA 1
ATOM 763 C C . SER A 1 101 ? -17.777 12.735 16.495 1.00 93.38 101 SER A C 1
ATOM 765 O O . SER A 1 101 ? -16.676 13.280 16.617 1.00 93.38 101 SER A O 1
ATOM 767 N N . GLU A 1 102 ? -18.357 12.620 15.308 1.00 90.81 102 GLU A N 1
ATOM 768 C CA . GLU A 1 102 ? -17.775 13.132 14.061 1.00 90.81 102 GLU A CA 1
ATOM 769 C C . GLU A 1 102 ? -18.499 14.382 13.562 1.00 90.81 102 GLU A C 1
ATOM 771 O O . GLU A 1 102 ? -17.941 15.140 12.774 1.00 90.81 102 GLU A O 1
ATOM 776 N N . TRP A 1 103 ? -19.712 14.618 14.066 1.00 83.56 103 TRP A N 1
ATOM 777 C CA . TRP A 1 103 ? -20.541 15.786 13.788 1.00 83.56 103 TRP A CA 1
ATOM 778 C C . TRP A 1 103 ? -21.388 16.165 15.002 1.00 83.56 103 TRP A C 1
ATOM 780 O O . TRP A 1 103 ? -21.574 15.377 15.931 1.00 83.56 103 TRP A O 1
ATOM 790 N N . THR A 1 104 ? -21.947 17.373 14.965 1.00 73.19 104 THR A N 1
ATOM 791 C CA . THR A 1 104 ? -23.052 17.757 15.842 1.00 73.19 104 THR A CA 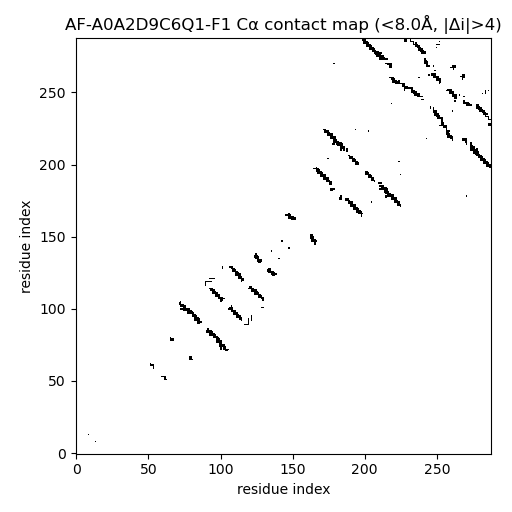1
ATOM 792 C C . THR A 1 104 ? -24.279 16.932 15.432 1.00 73.19 104 THR A C 1
ATOM 794 O O . THR A 1 104 ? -24.602 16.884 14.246 1.00 73.19 104 THR A O 1
ATOM 797 N N . SER A 1 105 ? -24.955 16.273 16.385 1.00 76.06 105 SER A N 1
ATOM 798 C CA . SER A 1 105 ? -26.100 15.332 16.209 1.00 76.06 105 SER A CA 1
ATOM 799 C C . SER A 1 105 ? -25.775 13.837 16.389 1.00 76.06 105 SER A C 1
ATOM 801 O O . SER A 1 105 ? -26.471 12.986 15.839 1.00 76.06 105 SER A O 1
ATOM 803 N N . GLY A 1 106 ? -24.740 13.487 17.162 1.00 77.81 106 GLY A N 1
ATOM 804 C CA . GLY A 1 106 ? -24.493 12.097 17.593 1.00 77.81 106 GLY A CA 1
ATOM 805 C C . GLY A 1 106 ? -24.023 11.128 16.501 1.00 77.81 106 GLY A C 1
ATOM 806 O O . GLY A 1 106 ? -23.872 9.931 16.754 1.00 77.81 106 GLY A O 1
ATOM 807 N N . ILE A 1 107 ? -23.744 11.630 15.298 1.00 85.19 107 ILE A N 1
ATOM 808 C CA . ILE A 1 107 ? -23.013 10.885 14.272 1.00 85.19 107 ILE A CA 1
ATOM 809 C C . ILE A 1 107 ? -21.625 10.590 14.828 1.00 85.19 107 ILE A C 1
ATOM 811 O O . ILE A 1 107 ? -20.931 11.505 15.275 1.00 85.19 107 ILE A O 1
ATOM 815 N N . SER A 1 108 ? -21.244 9.318 14.821 1.00 92.50 108 SER A N 1
ATOM 816 C CA . SER A 1 108 ? -20.089 8.847 15.575 1.00 92.50 108 SER A CA 1
ATOM 817 C C . SER A 1 108 ? -19.291 7.813 14.799 1.00 92.50 108 SER A C 1
ATOM 819 O O . SER A 1 108 ? -19.844 7.050 14.009 1.00 92.50 108 SER A O 1
ATOM 821 N N . GLY A 1 109 ? -17.996 7.778 15.080 1.00 94.75 109 GLY A N 1
ATOM 822 C CA . GLY A 1 109 ? -17.057 6.781 14.596 1.00 94.75 109 GLY A CA 1
ATOM 823 C C . GLY A 1 109 ? -16.329 6.104 15.752 1.00 94.75 109 GLY A C 1
ATOM 824 O O . GLY A 1 109 ? -16.570 6.386 16.932 1.00 94.75 109 GLY A O 1
ATOM 825 N N . ILE A 1 110 ? -15.404 5.216 15.404 1.00 96.94 110 ILE A N 1
ATOM 826 C CA . ILE A 1 110 ? -14.478 4.589 16.349 1.00 96.94 110 ILE A CA 1
ATOM 827 C C . ILE A 1 110 ? -13.071 5.035 15.986 1.00 96.94 110 ILE A C 1
ATOM 829 O O . ILE A 1 110 ? -12.590 4.751 14.889 1.00 96.94 110 ILE A O 1
ATOM 833 N N . ALA A 1 111 ? -12.406 5.705 16.918 1.00 97.12 111 ALA A N 1
ATOM 834 C CA . ALA A 1 111 ? -11.022 6.124 16.785 1.00 97.12 111 ALA A CA 1
ATOM 835 C C . ALA A 1 111 ? -10.108 5.232 17.633 1.00 97.12 111 ALA A C 1
ATOM 837 O O . ALA A 1 111 ? -10.425 4.875 18.772 1.00 97.12 111 ALA A O 1
ATOM 838 N N . MET A 1 112 ? -8.959 4.878 17.068 1.00 97.44 112 MET A N 1
ATOM 839 C CA . MET A 1 112 ? -7.898 4.143 17.743 1.00 97.44 112 MET A CA 1
ATOM 840 C C . MET A 1 112 ? -6.679 5.041 17.880 1.00 97.44 112 MET A C 1
ATOM 842 O O . MET A 1 112 ? -6.228 5.655 16.908 1.00 97.44 112 MET A O 1
ATOM 846 N N . TYR A 1 113 ? -6.124 5.083 19.086 1.00 95.44 113 TYR A N 1
ATOM 847 C CA . TYR A 1 113 ? -4.979 5.913 19.413 1.00 95.44 113 TYR A CA 1
ATOM 848 C C . TYR A 1 113 ? -3.817 5.068 19.910 1.00 95.44 113 TYR A C 1
ATOM 850 O O . TYR A 1 113 ? -4.013 4.101 20.647 1.00 95.44 113 TYR A O 1
ATOM 858 N N . THR A 1 114 ? -2.602 5.477 19.557 1.00 93.50 114 THR A N 1
ATOM 859 C CA . THR A 1 114 ? -1.365 4.852 20.036 1.00 93.50 114 THR A CA 1
ATOM 860 C C . THR A 1 114 ? -0.373 5.908 20.505 1.00 93.50 114 THR A C 1
ATOM 862 O O . THR A 1 114 ? -0.252 6.985 19.912 1.00 93.50 114 THR A O 1
ATOM 865 N N . GLY A 1 115 ? 0.346 5.599 21.581 1.00 87.62 115 GLY A N 1
ATOM 866 C CA . GLY A 1 115 ? 1.512 6.362 22.013 1.00 87.62 115 GLY A CA 1
ATOM 867 C C . GLY A 1 115 ? 2.755 5.972 21.212 1.00 87.62 115 GLY A C 1
ATOM 868 O O . GLY A 1 115 ? 2.892 4.840 20.750 1.00 87.62 115 GLY A O 1
ATOM 869 N N . SER A 1 116 ? 3.687 6.905 21.042 1.00 74.88 116 SER A N 1
ATOM 870 C CA . SER A 1 116 ? 5.072 6.572 20.683 1.00 74.88 116 SER A CA 1
ATOM 871 C C . SER A 1 116 ? 5.874 6.434 21.972 1.00 74.88 116 SER A C 1
ATOM 873 O O . SER A 1 116 ? 5.811 7.350 22.792 1.00 74.88 116 SER A O 1
ATOM 875 N N . GLY A 1 117 ? 6.635 5.347 22.145 1.00 61.91 117 GLY A N 1
ATOM 876 C CA . GLY A 1 117 ? 7.538 5.187 23.291 1.00 61.91 117 GLY A CA 1
ATOM 877 C C . GLY A 1 117 ? 8.458 6.404 23.397 1.00 61.91 117 GLY A C 1
ATOM 878 O O . GLY A 1 117 ? 9.327 6.602 22.556 1.00 61.91 117 GLY A O 1
ATOM 879 N N . GLY A 1 118 ? 8.186 7.286 24.352 1.00 58.97 118 GLY A N 1
ATOM 880 C CA . GLY A 1 118 ? 8.767 8.624 24.411 1.00 58.97 118 GLY A CA 1
ATOM 881 C C . GLY A 1 118 ? 7.806 9.714 24.905 1.00 58.97 118 GLY A C 1
ATOM 882 O O . GLY A 1 118 ? 8.275 10.644 25.557 1.00 58.97 118 GLY A O 1
ATOM 883 N N . SER A 1 119 ? 6.486 9.583 24.725 1.00 59.81 119 SER A N 1
ATOM 884 C CA . SER A 1 119 ? 5.502 10.582 25.173 1.00 59.81 119 SER A CA 1
ATOM 885 C C . SER A 1 119 ? 4.198 9.951 25.694 1.00 59.81 119 SER A C 1
ATOM 887 O O . SER A 1 119 ? 3.664 9.066 25.027 1.00 59.81 119 SER A O 1
ATOM 889 N N . PRO A 1 120 ? 3.619 10.444 26.812 1.00 63.41 120 PRO A N 1
ATOM 890 C CA . PRO A 1 120 ? 2.298 10.016 27.292 1.00 63.41 120 PRO A CA 1
ATOM 891 C C . PRO A 1 120 ? 1.142 10.517 26.405 1.00 63.41 120 PRO A C 1
ATOM 893 O O . PRO A 1 120 ? -0.017 10.196 26.660 1.00 63.41 120 PRO A O 1
ATOM 896 N N . ALA A 1 121 ? 1.428 11.333 25.383 1.00 81.88 121 ALA A N 1
ATOM 897 C CA . ALA A 1 121 ? 0.418 11.827 24.460 1.00 81.88 121 ALA A CA 1
ATOM 898 C C . ALA A 1 121 ? 0.067 10.761 23.413 1.00 81.88 121 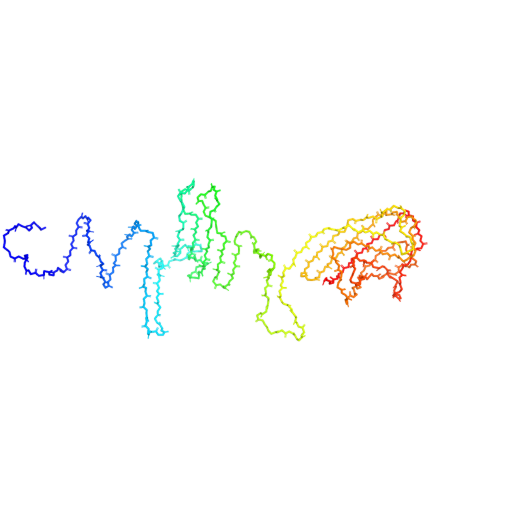ALA A C 1
ATOM 900 O O . ALA A 1 121 ? 0.895 10.362 22.590 1.00 81.88 121 ALA A O 1
ATOM 901 N N . LEU A 1 122 ? -1.194 10.340 23.429 1.00 90.56 122 LEU A N 1
ATOM 902 C CA . LEU A 1 122 ? -1.777 9.483 22.410 1.00 90.56 122 LEU A CA 1
ATOM 903 C C . LEU A 1 122 ? -2.027 10.271 21.118 1.00 90.56 122 LEU A C 1
ATOM 905 O O . LEU A 1 122 ? -2.522 11.397 21.154 1.00 90.56 122 LEU A O 1
ATOM 909 N N . ALA A 1 123 ? -1.736 9.656 19.974 1.00 92.62 123 ALA A N 1
ATOM 910 C CA . ALA A 1 123 ? -2.110 10.173 18.662 1.00 92.62 123 ALA A CA 1
ATOM 911 C C . ALA A 1 123 ? -3.086 9.209 17.988 1.00 92.62 123 ALA A C 1
ATOM 913 O O . ALA A 1 123 ? -2.899 7.993 18.049 1.00 92.62 123 ALA A O 1
ATOM 914 N N . GLU A 1 124 ? -4.108 9.747 17.328 1.00 95.12 124 GLU A N 1
ATOM 915 C CA . GLU A 1 124 ? -5.029 8.936 16.535 1.00 95.12 124 GLU A CA 1
ATOM 916 C C . GLU A 1 124 ? -4.273 8.317 15.359 1.00 95.12 124 GLU A C 1
ATOM 918 O O . GLU A 1 124 ? -3.620 9.031 14.590 1.00 95.12 124 GLU A O 1
ATOM 923 N N . THR A 1 125 ? -4.367 7.001 15.192 1.00 95.62 125 THR A N 1
ATOM 924 C CA . THR A 1 125 ? -3.711 6.286 14.086 1.00 95.62 125 THR A CA 1
ATOM 925 C C . THR A 1 125 ? -4.676 5.645 13.104 1.00 95.62 125 THR A C 1
ATOM 927 O O . THR A 1 125 ? -4.321 5.498 11.935 1.00 95.62 125 THR A O 1
ATOM 930 N N . LEU A 1 126 ? -5.882 5.291 13.548 1.00 97.06 126 LEU A N 1
ATOM 931 C CA . LEU A 1 126 ? -6.907 4.677 12.710 1.00 97.06 126 LEU A CA 1
ATOM 932 C C . LEU A 1 126 ? -8.294 5.160 13.129 1.00 97.06 126 LEU A C 1
ATOM 934 O O . LEU A 1 126 ? -8.565 5.299 14.321 1.00 97.06 126 LEU A O 1
ATOM 938 N N . ARG A 1 127 ? -9.186 5.336 12.155 1.00 96.25 127 ARG A N 1
ATOM 939 C CA . ARG A 1 127 ? -10.592 5.661 12.388 1.00 96.25 127 ARG A CA 1
ATOM 940 C C . ARG A 1 127 ? -11.508 4.865 11.469 1.00 96.25 127 ARG A C 1
ATOM 942 O O . ARG A 1 127 ? -11.244 4.775 10.273 1.00 96.25 127 ARG A O 1
ATOM 949 N N . LEU A 1 128 ? -12.584 4.332 12.039 1.00 97.12 128 LEU A N 1
ATOM 950 C CA .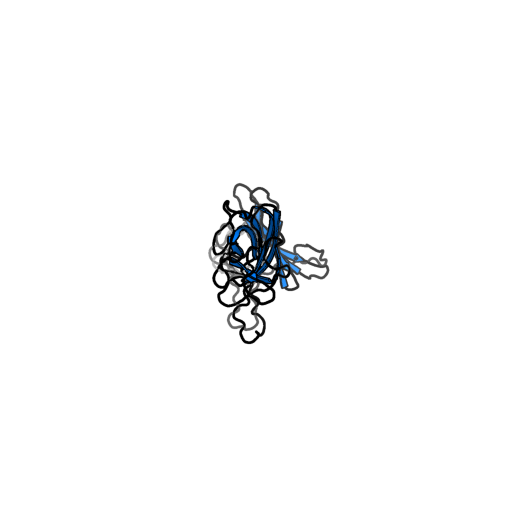 LEU A 1 128 ? -13.779 3.912 11.311 1.00 97.12 128 LEU A CA 1
ATOM 951 C C . LEU A 1 128 ? -14.792 5.048 11.396 1.00 97.12 128 LEU A C 1
ATOM 953 O O . LEU A 1 128 ? -15.229 5.384 12.498 1.00 97.12 128 LEU A O 1
ATOM 957 N N . THR A 1 129 ? -15.113 5.655 10.262 1.00 95.38 129 THR A N 1
ATOM 958 C CA . THR A 1 129 ? -16.040 6.789 10.195 1.00 95.38 129 THR A CA 1
ATOM 959 C C . THR A 1 129 ? -17.486 6.321 10.081 1.00 95.38 129 THR A C 1
ATOM 961 O O . THR A 1 129 ? -17.772 5.168 9.744 1.00 95.38 129 THR A O 1
ATOM 964 N N . TRP A 1 130 ? -18.418 7.233 10.337 1.00 93.94 130 TRP A N 1
ATOM 965 C CA . TRP A 1 130 ? -19.855 6.966 10.265 1.00 93.94 130 TRP A CA 1
ATOM 966 C C . TRP A 1 130 ? -20.334 6.499 8.880 1.00 93.94 130 TRP A C 1
ATOM 968 O O . TRP A 1 130 ? -21.317 5.766 8.789 1.00 93.94 130 TRP A O 1
ATOM 978 N N . ASP A 1 131 ? -19.651 6.907 7.807 1.00 94.12 131 ASP A N 1
ATOM 979 C CA . ASP A 1 131 ? -19.945 6.521 6.422 1.00 94.12 131 ASP A CA 1
ATOM 980 C C . ASP A 1 131 ? -19.246 5.214 6.004 1.00 94.12 131 ASP A C 1
ATOM 982 O O . ASP A 1 131 ? -19.281 4.830 4.836 1.00 94.12 131 ASP A O 1
ATOM 986 N N . GLY A 1 132 ? -18.639 4.504 6.962 1.00 94.50 132 GLY A N 1
ATOM 987 C CA . GLY A 1 132 ? -18.047 3.185 6.755 1.00 94.50 132 GLY A CA 1
ATOM 988 C C . GLY A 1 132 ? -16.640 3.209 6.162 1.00 94.50 132 GLY A C 1
ATOM 989 O O . GLY A 1 132 ? -16.150 2.162 5.736 1.00 94.50 132 GLY A O 1
ATOM 990 N N . GLN A 1 133 ? -15.968 4.364 6.131 1.00 95.62 133 GLN A N 1
ATOM 991 C CA . GLN A 1 133 ? -14.586 4.440 5.662 1.00 95.62 133 GLN A CA 1
ATOM 992 C C . GLN A 1 133 ? -13.607 4.006 6.752 1.00 95.62 133 GLN A C 1
ATOM 994 O O . GLN A 1 133 ? -13.787 4.277 7.941 1.00 95.62 133 GLN A O 1
ATOM 999 N N . VAL A 1 134 ? -12.512 3.382 6.319 1.00 95.94 134 VAL A N 1
ATOM 1000 C CA . VAL A 1 134 ? -11.337 3.138 7.157 1.00 95.94 134 VAL A CA 1
ATOM 1001 C C . VAL A 1 134 ? -10.294 4.196 6.822 1.00 95.94 134 VAL A C 1
ATOM 1003 O O . VAL A 1 134 ? -9.799 4.260 5.699 1.00 95.94 134 VAL A O 1
ATOM 1006 N N . LYS A 1 135 ? -9.932 5.026 7.797 1.00 95.00 135 LYS A N 1
ATOM 1007 C CA . LYS A 1 135 ? -8.983 6.126 7.622 1.00 95.00 135 LYS A CA 1
ATOM 1008 C C . LYS A 1 135 ? -7.728 5.892 8.450 1.00 95.00 135 LYS A C 1
ATOM 1010 O O . LYS A 1 135 ? -7.788 5.887 9.677 1.00 95.00 135 LYS A O 1
ATOM 1015 N N . ALA A 1 136 ? -6.582 5.781 7.785 1.00 95.56 136 ALA A N 1
ATOM 1016 C CA . ALA A 1 136 ? -5.287 5.943 8.432 1.00 95.56 136 ALA A CA 1
ATOM 1017 C C . ALA A 1 136 ? -5.096 7.434 8.732 1.00 95.56 136 ALA A C 1
ATOM 1019 O O . ALA A 1 136 ? -4.927 8.250 7.826 1.00 95.56 136 ALA A O 1
ATOM 1020 N N . THR A 1 137 ? -5.179 7.817 10.003 1.00 94.00 137 THR A N 1
ATOM 1021 C CA . THR A 1 137 ? -4.966 9.212 10.425 1.00 94.00 137 THR A CA 1
ATOM 1022 C C . THR A 1 137 ? -3.498 9.532 10.663 1.00 94.00 137 THR A C 1
ATOM 1024 O O . THR A 1 137 ? -3.129 10.703 10.751 1.00 94.00 137 THR A O 1
ATOM 1027 N N . ARG A 1 138 ? -2.648 8.502 10.723 1.00 91.44 138 ARG A N 1
ATOM 1028 C CA . ARG A 1 138 ? -1.194 8.625 10.762 1.00 91.44 138 ARG A CA 1
ATOM 1029 C C . ARG A 1 138 ? -0.551 7.528 9.917 1.00 91.44 138 ARG A C 1
ATOM 1031 O O . ARG A 1 138 ? -0.867 6.356 10.093 1.00 91.44 138 ARG A O 1
ATOM 1038 N N . GLY A 1 139 ? 0.405 7.908 9.071 1.00 90.69 139 GLY A N 1
ATOM 1039 C CA . GLY A 1 139 ? 1.076 6.988 8.149 1.00 90.69 139 GLY A CA 1
ATOM 1040 C C . GLY A 1 139 ? 0.212 6.613 6.940 1.00 90.69 139 GLY A C 1
ATOM 1041 O O . GLY A 1 139 ? -0.842 7.200 6.712 1.00 90.69 139 GLY A O 1
ATOM 1042 N N . ASN A 1 140 ? 0.688 5.635 6.170 1.00 92.88 140 ASN A N 1
ATOM 1043 C CA . ASN A 1 140 ? -0.012 5.091 5.007 1.00 92.88 140 ASN A CA 1
ATOM 1044 C C . ASN A 1 140 ? -0.642 3.740 5.357 1.00 92.88 140 ASN A C 1
ATOM 1046 O O . ASN A 1 140 ? -0.150 3.032 6.240 1.00 92.88 140 ASN A O 1
ATOM 1050 N N . PHE A 1 141 ? -1.667 3.336 4.606 1.00 91.62 141 PHE A N 1
ATOM 1051 C CA . PHE A 1 141 ? -2.050 1.928 4.567 1.00 91.62 141 PHE A CA 1
ATOM 1052 C C . PHE A 1 141 ? -0.939 1.130 3.889 1.00 91.62 141 PHE A C 1
ATOM 1054 O O . PHE A 1 141 ? -0.549 1.423 2.761 1.00 91.62 141 PHE A O 1
ATOM 1061 N N . ARG A 1 142 ? -0.422 0.133 4.603 1.00 91.06 142 ARG A N 1
ATOM 1062 C CA . ARG A 1 142 ? 0.571 -0.810 4.101 1.00 91.06 142 ARG A CA 1
ATOM 1063 C C . ARG A 1 142 ? -0.045 -2.200 4.111 1.00 91.06 142 ARG A C 1
ATOM 1065 O O . ARG A 1 142 ? -0.610 -2.609 5.121 1.00 91.06 142 ARG A O 1
ATOM 1072 N N . VAL A 1 143 ? 0.104 -2.910 3.002 1.00 90.06 143 VAL A N 1
ATOM 1073 C CA . VAL A 1 143 ? -0.176 -4.343 2.895 1.00 90.06 143 VAL A CA 1
ATOM 1074 C C . VAL A 1 143 ? 1.139 -5.119 2.994 1.00 90.06 143 VAL A C 1
ATOM 1076 O O . VAL A 1 143 ? 2.205 -4.599 2.653 1.00 90.06 143 VAL A O 1
ATOM 1079 N N . GLU A 1 144 ? 1.083 -6.331 3.537 1.00 90.31 144 GLU A N 1
ATOM 1080 C CA . GLU A 1 144 ? 2.250 -7.213 3.621 1.00 90.31 144 GLU A CA 1
ATOM 1081 C C . GLU A 1 144 ? 2.604 -7.804 2.249 1.00 90.31 144 GLU A C 1
ATOM 1083 O O . GLU A 1 144 ? 1.781 -7.826 1.335 1.00 90.31 144 GLU A O 1
ATOM 1088 N N . SER A 1 145 ? 3.832 -8.311 2.107 1.00 88.31 145 SER A N 1
ATOM 1089 C CA . SER A 1 145 ? 4.266 -8.974 0.870 1.00 88.31 145 SER A CA 1
ATOM 1090 C C . SER A 1 145 ? 3.343 -10.149 0.522 1.00 88.31 145 SER A C 1
ATOM 1092 O O . SER A 1 145 ? 3.011 -10.960 1.388 1.00 88.31 145 SER A O 1
ATOM 1094 N N . GLY A 1 146 ? 2.929 -10.232 -0.746 1.00 86.69 146 GLY A N 1
ATOM 1095 C CA . GLY A 1 146 ? 1.976 -11.235 -1.229 1.00 86.69 146 GLY A CA 1
ATOM 1096 C C . GLY A 1 146 ? 0.501 -10.861 -1.039 1.00 86.69 146 GLY A C 1
ATOM 1097 O O . GLY A 1 146 ? -0.365 -11.671 -1.359 1.00 86.69 146 GLY A O 1
ATOM 1098 N N . TYR A 1 147 ? 0.208 -9.655 -0.544 1.00 91.50 147 TYR A N 1
ATOM 1099 C CA . TYR A 1 147 ? -1.143 -9.107 -0.440 1.00 91.50 147 TYR A CA 1
ATOM 1100 C C . TYR A 1 147 ? -1.271 -7.800 -1.228 1.00 91.50 147 TYR A C 1
ATOM 1102 O O . TYR A 1 147 ? -0.285 -7.146 -1.550 1.00 91.50 147 TYR A O 1
ATOM 1110 N N . GLY A 1 148 ? -2.513 -7.408 -1.498 1.00 92.06 148 GLY A N 1
ATOM 1111 C CA . GLY A 1 148 ? -2.863 -6.202 -2.238 1.00 92.06 148 GLY A CA 1
ATOM 1112 C C . GLY A 1 148 ? -4.249 -5.698 -1.854 1.00 92.06 148 GLY A C 1
ATOM 1113 O O . GLY A 1 148 ? -4.877 -6.202 -0.918 1.00 92.06 148 GLY A O 1
ATOM 1114 N N . LEU A 1 149 ? -4.742 -4.713 -2.595 1.00 92.56 149 LEU A N 1
ATOM 1115 C CA . LEU A 1 149 ? -6.130 -4.265 -2.512 1.00 92.56 149 LEU A CA 1
ATOM 1116 C C . LEU A 1 149 ? -6.972 -5.076 -3.500 1.00 92.56 149 LEU A C 1
ATOM 1118 O O . LEU A 1 149 ? -6.666 -5.102 -4.686 1.00 92.56 149 LEU A O 1
ATOM 1122 N N . ASN A 1 150 ? -8.007 -5.758 -3.015 1.00 92.25 150 ASN A N 1
ATOM 1123 C CA . ASN A 1 150 ? -8.871 -6.607 -3.837 1.00 92.25 150 ASN A CA 1
ATOM 1124 C C . ASN A 1 150 ? -10.164 -5.866 -4.215 1.00 92.25 150 ASN A C 1
ATOM 1126 O O . ASN A 1 150 ? -10.866 -5.382 -3.326 1.00 92.25 150 ASN A O 1
ATOM 1130 N N . PHE A 1 151 ? -10.487 -5.824 -5.510 1.00 91.25 151 PHE A N 1
ATOM 1131 C CA . PHE A 1 151 ? -11.674 -5.151 -6.050 1.00 91.25 151 PHE A CA 1
ATOM 1132 C C . PHE A 1 151 ? -12.820 -6.092 -6.476 1.00 91.25 151 PHE A C 1
ATOM 1134 O O . PHE A 1 151 ? -13.828 -5.610 -6.983 1.00 91.25 151 PHE A O 1
ATOM 1141 N N . ALA A 1 152 ? -12.742 -7.390 -6.156 1.00 89.62 152 ALA A N 1
ATOM 1142 C CA . ALA A 1 152 ? -13.681 -8.437 -6.592 1.00 89.62 152 ALA A CA 1
ATOM 1143 C C . ALA A 1 152 ? -15.081 -8.450 -5.957 1.00 89.62 152 ALA A C 1
ATOM 1145 O O . ALA A 1 152 ? -15.719 -9.493 -5.816 1.00 89.62 152 ALA A O 1
ATOM 1146 N N . ALA A 1 153 ? -15.587 -7.291 -5.537 1.00 87.56 153 ALA A N 1
ATOM 1147 C CA . ALA A 1 153 ? -16.927 -7.161 -4.969 1.00 87.56 153 ALA A CA 1
ATOM 1148 C C . ALA A 1 153 ? -18.031 -6.997 -6.035 1.00 87.56 153 ALA A C 1
ATOM 1150 O O . ALA A 1 153 ? -19.206 -6.871 -5.679 1.00 87.56 153 ALA A O 1
ATOM 1151 N N . THR A 1 154 ? -17.683 -6.964 -7.324 1.00 85.19 154 THR A N 1
ATOM 1152 C CA . THR A 1 154 ? -18.616 -6.708 -8.432 1.00 85.19 154 THR A CA 1
ATOM 1153 C C . THR A 1 154 ? -18.692 -7.872 -9.419 1.00 85.19 154 THR A C 1
ATOM 1155 O O . THR A 1 154 ? -18.012 -8.875 -9.269 1.00 85.19 154 THR A O 1
ATOM 1158 N N . SER A 1 155 ? -19.598 -7.787 -10.397 1.00 86.38 155 SER A N 1
ATOM 1159 C CA . SER A 1 155 ? -19.656 -8.762 -11.487 1.00 86.38 155 SER A CA 1
ATOM 1160 C C . SER A 1 155 ? -18.530 -8.523 -12.489 1.00 86.38 155 SER A C 1
ATOM 1162 O O . SER A 1 155 ? -18.426 -7.416 -13.026 1.00 86.38 155 SER A O 1
ATOM 1164 N N . ASP A 1 156 ? -17.790 -9.575 -12.816 1.00 87.19 156 ASP A N 1
ATOM 1165 C CA . ASP A 1 156 ? -16.614 -9.461 -13.675 1.00 87.19 156 ASP A CA 1
ATOM 1166 C C . ASP A 1 156 ? -16.950 -9.532 -15.164 1.00 87.19 156 ASP A C 1
ATOM 1168 O O . ASP A 1 156 ? -17.902 -10.187 -15.605 1.00 87.19 156 ASP A O 1
ATOM 1172 N N . ALA A 1 157 ? -16.102 -8.898 -15.973 1.00 89.12 157 ALA A N 1
ATOM 1173 C CA . ALA A 1 157 ? -16.092 -9.134 -17.408 1.00 89.12 157 ALA A CA 1
ATOM 1174 C C . ALA A 1 157 ? -15.616 -10.566 -17.715 1.00 89.12 157 ALA A C 1
ATOM 1176 O O . ALA A 1 157 ? -14.749 -11.122 -17.039 1.00 89.12 157 ALA A O 1
ATOM 1177 N N . THR A 1 158 ? -16.142 -11.169 -18.785 1.00 91.06 158 THR A N 1
ATOM 1178 C CA . THR A 1 158 ? -15.664 -12.479 -19.250 1.00 91.06 158 THR A CA 1
ATOM 1179 C C . THR A 1 158 ? -14.162 -12.428 -19.544 1.00 91.06 158 THR A C 1
ATOM 1181 O O . THR A 1 158 ? -13.719 -11.613 -20.350 1.00 91.06 158 THR A O 1
ATOM 1184 N N . GLY A 1 159 ? -13.394 -13.326 -18.920 1.00 85.88 159 GLY A N 1
ATOM 1185 C CA . GLY A 1 159 ? -11.939 -13.412 -19.085 1.00 85.88 159 GLY A CA 1
ATOM 1186 C C . GLY A 1 159 ? -11.120 -12.629 -18.054 1.00 85.88 159 GLY A C 1
ATOM 1187 O O . GLY A 1 159 ? -9.895 -12.659 -18.144 1.00 85.88 159 GLY A O 1
ATOM 1188 N N . ALA A 1 160 ? -11.751 -11.965 -17.077 1.00 87.06 160 ALA A N 1
ATOM 1189 C CA . ALA A 1 160 ? -11.042 -11.433 -15.915 1.00 87.06 160 ALA A CA 1
ATOM 1190 C C . ALA A 1 160 ? -10.374 -12.573 -15.124 1.00 87.06 160 ALA A C 1
ATOM 1192 O O . ALA A 1 160 ? -10.979 -13.621 -14.890 1.00 87.06 160 ALA A O 1
ATOM 1193 N N . THR A 1 161 ? -9.111 -12.380 -14.743 1.00 85.62 161 THR A N 1
ATOM 1194 C CA . THR A 1 161 ? -8.306 -13.381 -14.019 1.00 85.62 161 THR A CA 1
ATOM 1195 C C . THR A 1 161 ? -7.801 -12.888 -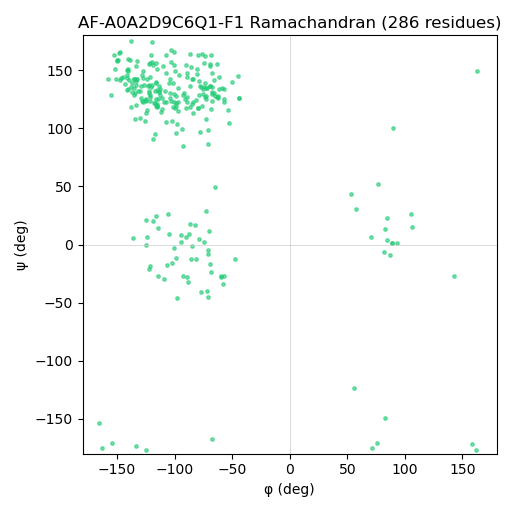12.665 1.00 85.62 161 THR A C 1
ATOM 1197 O O . THR A 1 161 ? -7.427 -13.710 -11.832 1.00 85.62 161 THR A O 1
ATOM 1200 N N . SER A 1 162 ? -7.779 -11.571 -12.439 1.00 88.38 162 SER A N 1
ATOM 1201 C CA . SER A 1 162 ? -7.385 -10.946 -11.176 1.00 88.38 162 SER A CA 1
ATOM 1202 C C . SER A 1 162 ? -7.966 -9.536 -11.067 1.00 88.38 162 SER A C 1
ATOM 1204 O O . SER A 1 162 ? -7.980 -8.790 -12.045 1.00 88.38 162 SER A O 1
ATOM 1206 N N . GLU A 1 163 ? -8.375 -9.170 -9.855 1.00 90.12 163 GLU A N 1
ATOM 1207 C CA . GLU A 1 163 ? -8.718 -7.804 -9.431 1.00 90.12 163 GLU A CA 1
ATOM 1208 C C . GLU A 1 163 ? -7.902 -7.392 -8.198 1.00 90.12 163 GLU A C 1
ATOM 1210 O O . GLU A 1 163 ? -8.283 -6.509 -7.427 1.00 90.12 163 GLU A O 1
ATOM 1215 N N . LEU A 1 164 ? -6.773 -8.071 -7.987 1.00 92.12 164 LEU A N 1
ATOM 1216 C CA . LEU A 1 164 ? -5.814 -7.725 -6.957 1.00 92.12 164 LEU A CA 1
ATOM 1217 C C . LEU A 1 164 ? -4.881 -6.630 -7.481 1.00 92.12 164 LEU A C 1
ATOM 1219 O O . LEU A 1 164 ? -4.204 -6.813 -8.490 1.00 92.12 164 LEU A O 1
ATOM 1223 N N . PHE A 1 165 ? -4.830 -5.506 -6.772 1.00 91.56 165 PHE A N 1
ATOM 1224 C CA . PHE A 1 165 ? -3.831 -4.463 -6.957 1.00 91.56 165 PHE A CA 1
ATOM 1225 C C . PHE A 1 165 ? -2.733 -4.626 -5.903 1.00 91.56 165 PHE A C 1
ATOM 1227 O O . PHE A 1 165 ? -2.903 -4.215 -4.752 1.00 91.56 165 PHE A O 1
ATOM 1234 N N . ASP A 1 166 ? -1.650 -5.299 -6.279 1.00 88.94 166 ASP A N 1
ATOM 1235 C CA . ASP A 1 166 ? -0.590 -5.779 -5.383 1.00 88.94 166 ASP A CA 1
ATOM 1236 C C . ASP A 1 166 ? 0.738 -5.023 -5.509 1.00 88.94 166 ASP A C 1
ATOM 1238 O O . ASP A 1 166 ? 1.428 -4.865 -4.505 1.00 88.94 166 ASP A O 1
ATOM 1242 N N . ASP A 1 167 ? 1.064 -4.489 -6.689 1.00 89.75 167 ASP A N 1
ATOM 1243 C CA . ASP A 1 167 ? 2.361 -3.854 -6.938 1.00 89.75 167 ASP A CA 1
ATOM 1244 C C . ASP A 1 167 ? 2.268 -2.388 -7.400 1.00 89.75 167 ASP A C 1
ATOM 1246 O O . ASP A 1 167 ? 1.577 -2.044 -8.364 1.00 89.75 167 ASP A O 1
ATOM 1250 N N . TYR A 1 168 ? 3.066 -1.530 -6.757 1.00 93.62 168 TYR A N 1
ATOM 1251 C CA . TYR A 1 168 ? 3.433 -0.194 -7.231 1.00 93.62 168 TYR A CA 1
ATOM 1252 C C . TYR A 1 168 ? 4.923 0.034 -6.971 1.00 93.62 168 TYR A C 1
ATOM 1254 O O . TYR A 1 168 ? 5.355 0.038 -5.818 1.00 93.62 168 TYR A O 1
ATOM 1262 N N . GLU A 1 169 ? 5.708 0.241 -8.025 1.00 96.06 169 GLU A N 1
ATOM 1263 C CA . GLU A 1 169 ? 7.147 0.494 -7.907 1.00 96.06 169 GLU A CA 1
ATOM 1264 C C . GLU A 1 169 ? 7.568 1.626 -8.843 1.00 96.06 169 GLU A C 1
ATOM 1266 O O . GLU A 1 169 ? 7.245 1.620 -10.029 1.00 96.06 169 GLU A O 1
ATOM 1271 N N . GLU A 1 170 ? 8.315 2.595 -8.321 1.00 98.19 170 GLU A N 1
ATOM 1272 C CA . GLU A 1 170 ? 9.022 3.595 -9.118 1.00 98.19 170 GLU A CA 1
ATOM 1273 C C . GLU A 1 170 ? 10.515 3.384 -8.950 1.00 98.19 170 GLU A C 1
ATOM 1275 O O . GLU A 1 170 ? 11.010 3.187 -7.838 1.00 98.19 170 GLU A O 1
ATOM 1280 N N . GLY A 1 171 ? 11.255 3.461 -10.048 1.00 98.38 171 GLY A N 1
ATOM 1281 C CA . GLY A 1 171 ? 12.679 3.209 -9.979 1.00 98.38 171 GLY A CA 1
ATOM 1282 C C . GLY A 1 171 ? 13.461 3.715 -11.170 1.00 98.38 171 GLY A C 1
ATOM 1283 O O . GLY A 1 171 ? 12.957 4.379 -12.078 1.00 98.38 171 GLY A O 1
ATOM 1284 N N . THR A 1 172 ? 14.745 3.378 -11.140 1.00 98.38 172 THR A N 1
ATOM 1285 C CA . THR A 1 172 ? 15.673 3.630 -12.240 1.00 98.38 172 THR A CA 1
ATOM 1286 C C . THR A 1 172 ? 16.173 2.315 -12.805 1.00 98.38 172 THR A C 1
ATOM 1288 O O . THR A 1 172 ? 16.185 1.294 -12.121 1.00 98.38 172 THR A O 1
ATOM 1291 N N . TRP A 1 173 ? 16.598 2.342 -14.061 1.00 98.19 173 TRP A N 1
ATOM 1292 C CA . TRP A 1 173 ? 17.230 1.210 -14.727 1.00 98.19 173 TRP A CA 1
ATOM 1293 C C . TRP A 1 173 ? 18.403 1.686 -15.581 1.00 98.19 173 TRP A C 1
ATOM 1295 O O . TRP A 1 173 ? 18.497 2.860 -15.941 1.00 98.19 173 TRP A O 1
ATOM 1305 N N . THR A 1 174 ? 19.325 0.777 -15.894 1.00 98.19 174 THR A N 1
ATOM 1306 C CA . THR A 1 174 ? 20.477 1.082 -16.753 1.00 98.19 174 THR A CA 1
ATOM 1307 C C . THR A 1 174 ? 20.183 0.622 -18.173 1.00 98.19 174 THR A C 1
ATOM 1309 O O . THR A 1 174 ? 20.253 -0.566 -18.484 1.00 98.19 174 THR A O 1
ATOM 1312 N N . ALA A 1 175 ? 19.870 1.573 -19.045 1.00 98.12 175 ALA A N 1
ATOM 1313 C CA . ALA A 1 175 ? 19.675 1.325 -20.460 1.00 98.12 175 ALA A CA 1
ATOM 1314 C C . ALA A 1 175 ? 21.014 1.178 -21.167 1.00 98.12 175 ALA A C 1
ATOM 1316 O O . ALA A 1 175 ? 21.915 1.983 -20.947 1.00 98.12 175 ALA A O 1
ATOM 1317 N N . THR A 1 176 ? 21.135 0.191 -22.050 1.00 97.94 176 THR A N 1
ATOM 1318 C CA . THR A 1 176 ? 22.345 -0.041 -22.850 1.00 97.94 176 THR A CA 1
ATOM 1319 C C . THR A 1 176 ? 21.991 -0.076 -24.327 1.00 97.94 176 THR A C 1
ATOM 1321 O O . THR A 1 176 ? 21.151 -0.872 -24.736 1.00 97.94 176 THR A O 1
ATOM 1324 N N . VAL A 1 177 ? 22.631 0.767 -25.134 1.00 97.38 177 VAL A N 1
ATOM 1325 C CA . VAL A 1 177 ? 22.472 0.776 -26.595 1.00 97.38 177 VAL A CA 1
ATOM 1326 C C . VAL A 1 177 ? 23.258 -0.377 -27.213 1.00 97.38 177 VAL A C 1
ATOM 1328 O O . VAL A 1 177 ? 24.413 -0.606 -26.854 1.00 97.38 177 VAL A O 1
ATOM 1331 N N . LYS A 1 178 ? 22.640 -1.088 -28.159 1.00 97.62 178 LYS A N 1
ATOM 1332 C CA . LYS A 1 178 ? 23.181 -2.305 -28.774 1.00 97.62 178 LYS A CA 1
ATOM 1333 C C . LYS A 1 178 ? 23.074 -2.270 -30.299 1.00 97.62 178 LYS A C 1
ATOM 1335 O O . LYS A 1 178 ? 22.236 -1.564 -30.870 1.00 97.62 178 LYS A O 1
ATOM 1340 N N . GLY A 1 179 ? 23.920 -3.064 -30.951 1.00 96.62 179 GLY A N 1
ATOM 1341 C CA . GLY A 1 179 ? 23.830 -3.374 -32.378 1.00 96.62 179 GLY A CA 1
ATOM 1342 C C . GLY A 1 179 ? 23.825 -4.885 -32.591 1.00 96.62 179 GLY A C 1
ATOM 1343 O O . GLY A 1 179 ? 24.577 -5.605 -31.941 1.00 96.62 179 GLY A O 1
ATOM 1344 N N . SER A 1 180 ? 22.970 -5.398 -33.480 1.00 96.88 180 SER A N 1
ATOM 1345 C CA . SER A 1 180 ? 22.841 -6.854 -33.666 1.00 96.88 180 SER A CA 1
ATOM 1346 C C . SER A 1 180 ? 24.067 -7.520 -34.291 1.00 96.88 180 SER A C 1
ATOM 1348 O O . SER A 1 180 ? 24.230 -8.728 -34.151 1.00 96.88 180 SER A O 1
ATOM 1350 N N . THR A 1 181 ? 24.885 -6.762 -35.025 1.00 96.75 181 THR A N 1
ATOM 1351 C CA . THR A 1 181 ? 26.112 -7.273 -35.655 1.00 96.75 181 THR A CA 1
ATOM 1352 C C . THR A 1 181 ? 27.331 -6.940 -34.802 1.00 96.75 181 THR A C 1
ATOM 1354 O O . THR A 1 181 ? 28.167 -7.805 -34.553 1.00 96.75 181 THR A O 1
ATOM 1357 N N . SER A 1 182 ? 27.421 -5.699 -34.327 1.00 96.38 182 SER A N 1
ATOM 1358 C CA . SER A 1 182 ? 28.427 -5.267 -33.360 1.00 96.38 182 SER A CA 1
ATOM 1359 C C . SER A 1 182 ? 27.854 -4.190 -32.450 1.00 96.38 182 SER A C 1
ATOM 1361 O O . SER A 1 182 ? 27.118 -3.309 -32.898 1.00 96.38 182 SER A O 1
ATOM 1363 N N . ASP A 1 183 ? 28.217 -4.253 -31.175 1.00 96.75 183 ASP A N 1
ATOM 1364 C CA . ASP A 1 183 ? 27.910 -3.211 -30.201 1.00 96.75 183 ASP A CA 1
ATOM 1365 C C . ASP A 1 183 ? 28.821 -1.982 -30.372 1.00 96.75 183 ASP A C 1
ATOM 1367 O O . ASP A 1 183 ? 29.881 -2.084 -31.002 1.00 96.75 183 ASP A O 1
ATOM 1371 N N . PRO A 1 184 ? 28.456 -0.824 -29.785 1.00 95.81 184 PRO A N 1
ATOM 1372 C CA . PRO A 1 184 ? 29.386 0.288 -29.619 1.00 95.81 184 PRO A CA 1
ATOM 1373 C C . PRO A 1 184 ? 30.713 -0.167 -28.983 1.00 95.81 184 PRO A C 1
ATOM 1375 O O . PRO A 1 184 ? 30.723 -0.955 -28.036 1.00 95.81 184 PRO A O 1
ATOM 1378 N N . SER A 1 185 ? 31.840 0.364 -29.463 1.00 95.12 185 SER A N 1
ATOM 1379 C CA . SER A 1 185 ? 33.194 0.005 -29.011 1.00 95.12 185 SER A CA 1
ATOM 1380 C C . SER A 1 185 ? 33.426 0.266 -27.520 1.00 95.12 185 SER A C 1
ATOM 1382 O O . SER A 1 185 ? 34.255 -0.386 -26.892 1.00 95.12 185 SER A O 1
ATOM 1384 N N . SER A 1 186 ? 32.688 1.228 -26.969 1.00 94.12 186 SER A N 1
ATOM 1385 C CA . SER A 1 186 ? 32.573 1.490 -25.538 1.00 94.12 186 SER A CA 1
ATOM 1386 C C . SER A 1 186 ? 31.103 1.383 -25.163 1.00 94.12 186 SER A C 1
ATOM 1388 O O . SER A 1 186 ? 30.264 1.917 -25.885 1.00 94.12 186 SER A O 1
ATOM 1390 N N . ALA A 1 187 ? 30.790 0.738 -24.036 1.00 94.75 187 ALA A N 1
ATOM 1391 C CA . ALA A 1 187 ? 29.410 0.577 -23.589 1.00 94.75 187 ALA A CA 1
ATOM 1392 C C . ALA A 1 187 ? 28.692 1.936 -23.524 1.00 94.75 187 ALA A C 1
ATOM 1394 O O . ALA A 1 187 ? 29.070 2.817 -22.750 1.00 94.75 187 ALA A O 1
ATOM 1395 N N . LEU A 1 188 ? 27.664 2.102 -24.358 1.00 96.31 188 LEU A N 1
ATOM 1396 C CA . LEU A 1 188 ? 26.836 3.300 -24.380 1.00 96.31 188 LEU A CA 1
ATOM 1397 C C . LEU A 1 188 ? 25.618 3.067 -23.489 1.00 96.31 188 LEU A C 1
ATOM 1399 O O . LEU A 1 188 ? 24.651 2.421 -23.898 1.00 96.31 188 LEU A O 1
ATOM 1403 N N . THR A 1 189 ? 25.687 3.590 -22.266 1.00 97.06 189 THR A N 1
ATOM 1404 C CA . THR A 1 189 ? 24.643 3.439 -21.250 1.00 97.06 189 THR A CA 1
ATOM 1405 C C . THR A 1 189 ? 23.987 4.764 -20.881 1.00 97.06 189 THR A C 1
ATOM 1407 O O . THR A 1 189 ? 24.635 5.809 -20.914 1.00 97.06 189 THR A O 1
ATOM 1410 N N . ALA A 1 190 ? 22.724 4.718 -20.466 1.00 97.69 190 ALA A N 1
ATOM 1411 C CA . ALA A 1 190 ? 21.994 5.856 -19.916 1.00 97.69 190 ALA A CA 1
ATOM 1412 C C . ALA A 1 190 ? 21.104 5.416 -18.745 1.00 97.69 190 ALA A C 1
ATOM 1414 O O . ALA A 1 190 ? 20.603 4.292 -18.728 1.00 97.69 190 ALA A O 1
ATOM 1415 N N . THR A 1 191 ? 20.880 6.306 -17.780 1.00 98.19 191 THR A N 1
ATOM 1416 C CA . THR A 1 191 ? 19.898 6.072 -16.715 1.00 98.19 191 THR A CA 1
ATOM 1417 C C . THR A 1 191 ? 18.493 6.293 -17.266 1.00 98.19 191 THR A C 1
ATOM 1419 O O . THR A 1 191 ? 18.166 7.388 -17.727 1.00 98.19 191 THR A O 1
ATOM 1422 N N . GLY A 1 192 ? 17.672 5.250 -17.221 1.00 97.94 192 GLY A N 1
ATOM 1423 C CA . GLY A 1 192 ? 16.240 5.319 -17.472 1.00 97.94 192 GLY A CA 1
ATOM 1424 C C . GLY A 1 192 ? 15.435 5.324 -16.173 1.00 97.94 192 GLY A C 1
ATOM 1425 O O . GLY A 1 192 ? 15.951 4.994 -15.106 1.00 97.94 192 GLY A O 1
ATOM 1426 N N . TYR A 1 193 ? 14.159 5.679 -16.279 1.00 98.44 193 TYR A N 1
ATOM 1427 C CA . TYR A 1 193 ? 13.186 5.689 -15.182 1.00 98.44 193 TYR A CA 1
ATOM 1428 C C . TYR A 1 193 ? 12.020 4.771 -15.528 1.00 98.44 193 TYR A C 1
ATOM 1430 O O . TYR A 1 193 ? 11.774 4.527 -16.712 1.00 98.44 193 TYR A O 1
ATOM 1438 N N . TYR A 1 194 ? 11.310 4.263 -14.526 1.00 98.19 194 TYR A N 1
ATOM 1439 C CA . TYR A 1 194 ? 10.095 3.491 -14.751 1.00 98.19 194 TYR A CA 1
ATOM 1440 C C . TYR A 1 194 ? 9.094 3.617 -13.604 1.00 98.19 194 TYR A C 1
ATOM 1442 O O . TYR A 1 194 ? 9.470 3.910 -12.469 1.00 98.19 194 TYR A O 1
ATOM 1450 N N . THR A 1 195 ? 7.838 3.323 -13.929 1.00 98.12 195 THR A N 1
ATOM 1451 C CA . THR A 1 195 ? 6.748 3.098 -12.979 1.00 98.12 195 THR A CA 1
ATOM 1452 C C . THR A 1 195 ? 6.076 1.770 -13.328 1.00 98.12 195 THR A C 1
ATOM 1454 O O . THR A 1 195 ? 5.639 1.581 -14.467 1.00 98.12 195 THR A O 1
ATOM 1457 N N . LYS A 1 196 ? 6.004 0.847 -12.366 1.00 95.88 196 LYS A N 1
ATOM 1458 C CA . LYS A 1 196 ? 5.225 -0.395 -12.421 1.00 95.88 196 LYS A CA 1
ATOM 1459 C C . LYS A 1 196 ? 3.929 -0.204 -11.642 1.00 95.88 196 LYS A C 1
ATOM 1461 O O . LYS A 1 196 ? 3.963 0.237 -10.499 1.00 95.88 196 LYS A O 1
ATOM 1466 N N . ILE A 1 197 ? 2.809 -0.542 -12.269 1.00 94.19 197 ILE A N 1
ATOM 1467 C CA . ILE A 1 197 ? 1.465 -0.530 -11.685 1.00 94.19 197 ILE A CA 1
ATOM 1468 C C . ILE A 1 197 ? 0.848 -1.896 -11.993 1.00 94.19 197 ILE A C 1
ATOM 1470 O O . ILE A 1 197 ? 0.566 -2.199 -13.155 1.00 94.19 197 ILE A O 1
ATOM 1474 N N . GLY A 1 198 ? 0.693 -2.737 -10.968 1.00 91.00 198 GLY A N 1
ATOM 1475 C CA . GLY A 1 198 ? 0.342 -4.147 -11.137 1.00 91.00 198 GLY A CA 1
ATOM 1476 C C . GLY A 1 198 ? 1.346 -4.859 -12.047 1.00 91.00 198 GLY A C 1
ATOM 1477 O O . GLY A 1 198 ? 2.554 -4.818 -11.820 1.00 91.00 198 GLY A O 1
ATOM 1478 N N . ASP A 1 199 ? 0.858 -5.465 -13.124 1.00 90.69 199 ASP A N 1
ATOM 1479 C CA . ASP A 1 199 ? 1.645 -6.173 -14.142 1.00 90.69 199 ASP A CA 1
ATOM 1480 C C . ASP A 1 199 ? 2.104 -5.279 -15.314 1.00 90.69 199 ASP A C 1
ATOM 1482 O O . ASP A 1 199 ? 2.621 -5.783 -16.309 1.00 90.69 199 ASP A O 1
ATOM 1486 N N . THR A 1 200 ? 1.885 -3.963 -15.251 1.00 92.31 200 THR A N 1
ATOM 1487 C CA . THR A 1 200 ? 2.188 -3.033 -16.347 1.00 92.31 200 THR A CA 1
ATOM 1488 C C . THR A 1 200 ? 3.323 -2.095 -15.961 1.00 92.31 200 THR A C 1
ATOM 1490 O O . THR A 1 200 ? 3.269 -1.431 -14.931 1.00 92.31 200 THR A O 1
ATOM 1493 N N . VAL A 1 201 ? 4.342 -1.999 -16.811 1.00 94.81 201 VAL A N 1
ATOM 1494 C CA . VAL A 1 201 ? 5.526 -1.159 -16.615 1.00 94.81 201 VAL A CA 1
ATOM 1495 C C . VAL A 1 201 ? 5.570 -0.103 -17.705 1.00 94.81 201 VAL A C 1
ATOM 1497 O O . VAL A 1 201 ? 5.588 -0.441 -18.886 1.00 94.81 201 VAL A O 1
ATOM 1500 N N . THR A 1 202 ? 5.641 1.173 -17.329 1.00 95.25 202 THR A N 1
ATOM 1501 C CA . THR A 1 202 ? 6.035 2.246 -18.252 1.00 95.25 202 THR A CA 1
ATOM 1502 C C . THR A 1 202 ? 7.463 2.664 -17.946 1.00 95.25 202 THR A C 1
ATOM 1504 O O . THR A 1 202 ? 7.777 2.975 -16.802 1.00 95.25 202 THR A O 1
ATOM 1507 N N . ALA A 1 203 ? 8.329 2.650 -18.956 1.00 96.19 203 ALA A N 1
ATOM 1508 C CA . ALA A 1 203 ? 9.743 2.967 -18.836 1.00 96.19 203 ALA A CA 1
ATOM 1509 C C . ALA A 1 203 ? 10.159 4.040 -19.848 1.00 96.19 203 ALA A C 1
ATOM 1511 O O . ALA A 1 203 ? 9.713 4.043 -20.997 1.00 96.19 203 ALA A O 1
ATOM 1512 N N . TRP A 1 204 ? 11.068 4.916 -19.425 1.00 96.50 204 TRP A N 1
ATOM 1513 C CA . TRP A 1 204 ? 11.625 6.002 -20.225 1.00 96.50 204 TRP A CA 1
ATOM 1514 C C . TRP A 1 204 ? 13.143 5.976 -20.191 1.00 96.50 204 TRP A C 1
ATOM 1516 O O . TRP A 1 204 ? 13.749 5.700 -19.155 1.00 96.50 204 TRP A O 1
ATOM 1526 N N . VAL A 1 205 ? 13.763 6.356 -21.301 1.00 97.19 205 VAL A N 1
ATOM 1527 C CA . VAL A 1 205 ? 15.191 6.664 -21.350 1.00 97.19 205 VAL A CA 1
ATOM 1528 C C . VAL A 1 205 ? 15.464 7.768 -22.361 1.00 97.19 205 VAL A C 1
ATOM 1530 O O . VAL A 1 205 ? 14.861 7.824 -23.434 1.00 97.19 205 VAL A O 1
ATOM 1533 N N . ARG A 1 206 ? 16.422 8.635 -22.027 1.00 96.69 206 ARG A N 1
ATOM 1534 C CA . ARG A 1 206 ? 16.993 9.616 -22.945 1.00 96.69 206 ARG A CA 1
ATOM 1535 C C . ARG A 1 206 ? 18.507 9.452 -23.006 1.00 96.69 206 ARG A C 1
ATOM 1537 O O . ARG A 1 206 ? 19.188 9.532 -21.991 1.00 96.69 206 ARG A O 1
ATOM 1544 N N . ILE A 1 207 ? 19.029 9.276 -24.211 1.00 95.62 207 ILE A N 1
ATOM 1545 C CA . ILE A 1 207 ? 20.456 9.290 -24.525 1.00 95.62 207 ILE A CA 1
ATOM 1546 C C . ILE A 1 207 ? 20.772 10.660 -25.122 1.00 95.62 207 ILE A C 1
ATOM 1548 O O . ILE A 1 207 ? 20.167 11.069 -26.116 1.00 95.62 207 ILE A O 1
ATOM 1552 N N . GLN A 1 208 ? 21.702 11.388 -24.506 1.00 94.50 208 GLN A N 1
ATOM 1553 C CA . GLN A 1 208 ? 22.126 12.710 -24.962 1.00 94.50 208 GLN A CA 1
ATOM 1554 C C . GLN A 1 208 ? 23.599 12.671 -25.347 1.00 94.50 208 GLN A C 1
ATOM 1556 O O . GLN A 1 208 ? 24.444 12.371 -24.509 1.00 94.50 208 GLN A O 1
ATOM 1561 N N . ASN A 1 209 ? 23.892 13.013 -26.602 1.00 92.81 209 ASN A N 1
ATOM 1562 C CA . ASN A 1 209 ? 25.252 13.084 -27.132 1.00 92.81 209 ASN A CA 1
ATOM 1563 C C . ASN A 1 209 ? 26.073 11.793 -26.910 1.00 92.81 209 ASN A C 1
ATOM 1565 O O . ASN A 1 209 ? 27.238 11.837 -26.518 1.00 92.81 209 ASN A O 1
ATOM 1569 N N . GLY A 1 210 ? 25.448 10.636 -27.138 1.00 92.50 210 GLY A N 1
ATOM 1570 C CA . GLY A 1 210 ? 26.086 9.328 -27.027 1.00 92.50 210 GLY A CA 1
ATOM 1571 C C . GLY A 1 210 ? 27.119 9.074 -28.126 1.00 92.50 210 GLY A C 1
ATOM 1572 O O . GLY A 1 210 ? 27.036 9.637 -29.221 1.00 92.50 210 GLY A O 1
ATOM 1573 N N . THR A 1 211 ? 28.071 8.187 -27.838 1.00 94.75 211 THR A N 1
ATOM 1574 C CA . THR A 1 211 ? 29.077 7.715 -28.799 1.00 94.75 211 THR A CA 1
ATOM 1575 C C . THR A 1 211 ? 28.759 6.281 -29.194 1.00 94.75 211 THR A C 1
ATOM 1577 O O . THR A 1 211 ? 28.987 5.356 -28.422 1.00 94.75 211 THR A O 1
ATOM 1580 N N . SER A 1 212 ? 28.238 6.097 -30.403 1.00 93.81 212 SER A N 1
ATOM 1581 C CA . SER A 1 212 ? 27.848 4.793 -30.956 1.00 93.81 212 SER A CA 1
ATOM 1582 C C . SER A 1 212 ? 28.947 4.141 -31.802 1.00 93.81 212 SER A C 1
ATOM 1584 O O . SER A 1 212 ? 28.683 3.149 -32.473 1.00 93.81 212 SER A O 1
ATOM 1586 N N . THR A 1 213 ? 30.164 4.703 -31.830 1.00 95.31 213 THR A N 1
ATOM 1587 C CA . THR A 1 213 ? 31.286 4.242 -32.670 1.00 95.31 213 THR A CA 1
ATOM 1588 C C . THR A 1 213 ? 31.418 2.721 -32.653 1.00 95.31 213 THR A C 1
ATOM 1590 O O . THR A 1 213 ? 31.519 2.129 -31.585 1.00 95.31 213 THR A O 1
ATOM 1593 N N . GLY A 1 214 ? 31.429 2.088 -33.827 1.00 93.31 214 GLY A N 1
ATOM 1594 C CA . GLY A 1 214 ? 31.543 0.631 -33.954 1.00 93.31 214 GLY A CA 1
ATOM 1595 C C . GLY A 1 214 ? 30.219 -0.138 -33.887 1.00 93.31 214 GLY A C 1
ATOM 1596 O O . GLY A 1 214 ? 30.216 -1.320 -34.222 1.00 93.31 214 GLY A O 1
ATOM 1597 N N . ALA A 1 215 ? 29.101 0.505 -33.538 1.00 95.44 215 ALA A N 1
ATOM 1598 C CA . ALA A 1 215 ? 27.787 -0.125 -33.595 1.00 95.44 215 ALA A CA 1
ATOM 1599 C C . ALA A 1 215 ? 27.365 -0.418 -35.043 1.00 95.44 215 ALA A C 1
ATOM 1601 O O . ALA A 1 215 ? 27.516 0.428 -35.928 1.00 95.44 215 ALA A O 1
ATOM 1602 N N . SER A 1 216 ? 26.819 -1.610 -35.291 1.00 96.19 216 SER A N 1
ATOM 1603 C CA . SER A 1 216 ? 26.306 -1.999 -36.609 1.00 96.19 216 SER A CA 1
ATOM 1604 C C . SER A 1 216 ? 25.181 -3.038 -36.528 1.00 96.19 216 SER A C 1
ATOM 1606 O O . SER A 1 216 ? 24.966 -3.687 -35.501 1.00 96.19 216 SER A O 1
ATOM 1608 N N . GLY A 1 217 ? 24.436 -3.190 -37.626 1.00 96.31 217 GLY A N 1
ATOM 1609 C CA . GLY A 1 217 ? 23.241 -4.036 -37.688 1.00 96.31 217 GLY A CA 1
ATOM 1610 C C . GLY A 1 217 ? 21.991 -3.328 -37.158 1.00 96.31 217 GLY A C 1
ATOM 1611 O O . GLY A 1 217 ? 21.864 -2.108 -37.273 1.00 96.31 217 GLY A O 1
ATOM 1612 N N . ASN A 1 218 ? 21.065 -4.099 -36.595 1.00 96.06 218 ASN A N 1
ATOM 1613 C CA . ASN A 1 218 ? 19.802 -3.613 -36.044 1.00 96.06 218 ASN A CA 1
ATOM 1614 C C . ASN A 1 218 ? 20.044 -2.895 -34.712 1.00 96.06 218 ASN A C 1
ATOM 1616 O O . ASN A 1 218 ? 20.774 -3.414 -33.864 1.00 96.06 218 ASN A O 1
ATOM 1620 N N . ALA A 1 219 ? 19.417 -1.737 -34.516 1.00 95.44 219 ALA A N 1
ATOM 1621 C CA . ALA A 1 219 ? 19.535 -0.959 -33.290 1.00 95.44 219 ALA A CA 1
ATOM 1622 C C . ALA A 1 219 ? 18.522 -1.410 -32.226 1.00 95.44 219 ALA A C 1
ATOM 1624 O O . ALA A 1 219 ? 17.334 -1.608 -32.503 1.00 95.44 219 ALA A O 1
ATOM 1625 N N . SER A 1 220 ? 18.988 -1.531 -30.986 1.00 96.19 220 SER A N 1
ATOM 1626 C CA . SER A 1 220 ? 18.139 -1.820 -29.830 1.00 96.19 220 SER A CA 1
ATOM 1627 C C . SER A 1 220 ? 18.674 -1.172 -28.555 1.00 96.19 220 SER A C 1
ATOM 1629 O O . SER A 1 220 ? 19.819 -0.717 -28.491 1.00 96.19 220 SER A O 1
ATOM 1631 N N . ILE A 1 221 ? 17.820 -1.114 -27.536 1.00 96.88 221 ILE A N 1
ATOM 1632 C CA . ILE A 1 221 ? 18.172 -0.719 -26.175 1.00 96.88 221 ILE A CA 1
ATOM 1633 C C . ILE A 1 221 ? 17.815 -1.884 -25.254 1.00 96.88 221 ILE A C 1
ATOM 1635 O O . ILE A 1 221 ? 16.672 -2.322 -25.234 1.00 96.88 221 ILE A O 1
ATOM 1639 N N . SER A 1 222 ? 18.773 -2.401 -24.493 1.00 97.38 222 SER A N 1
ATOM 1640 C CA . SER A 1 222 ? 18.556 -3.484 -23.528 1.00 97.38 222 SER A CA 1
ATOM 1641 C C . SER A 1 222 ? 18.603 -2.987 -22.086 1.00 97.38 222 SER A C 1
ATOM 1643 O O . SER A 1 222 ? 19.177 -1.931 -21.812 1.00 97.38 222 SER A O 1
ATOM 1645 N N . GLY A 1 223 ? 18.089 -3.802 -21.165 1.00 97.56 223 GLY A N 1
ATOM 1646 C CA . GLY A 1 223 ? 18.201 -3.578 -19.722 1.00 97.56 223 GLY A CA 1
ATOM 1647 C C . GLY A 1 223 ? 16.912 -3.115 -19.053 1.00 97.56 223 GLY A C 1
ATOM 1648 O O . GLY A 1 223 ? 16.987 -2.629 -17.929 1.00 97.56 223 GLY A O 1
ATOM 1649 N N . LEU A 1 224 ? 15.759 -3.252 -19.726 1.00 97.06 224 LEU A N 1
ATOM 1650 C CA . LEU A 1 224 ? 14.452 -2.946 -19.137 1.00 97.06 224 LEU A CA 1
ATOM 1651 C C . LEU A 1 224 ? 14.318 -3.520 -17.710 1.00 97.06 224 LEU A C 1
ATOM 1653 O O . LEU A 1 224 ? 14.819 -4.621 -17.464 1.00 97.06 224 LEU A O 1
ATOM 1657 N N . PRO A 1 225 ? 13.618 -2.817 -16.796 1.00 97.44 225 PRO A N 1
ATOM 1658 C CA . PRO A 1 225 ? 13.573 -3.175 -15.375 1.00 97.44 225 PRO A CA 1
ATOM 1659 C C . PRO A 1 225 ? 13.056 -4.595 -15.095 1.00 97.44 225 PRO A C 1
ATOM 1661 O O . PRO A 1 225 ? 13.537 -5.262 -14.184 1.00 97.44 225 PRO A O 1
ATOM 1664 N N . TYR A 1 226 ? 12.113 -5.071 -15.912 1.00 96.62 226 TYR A N 1
ATOM 1665 C CA . TYR A 1 226 ? 11.535 -6.414 -15.825 1.00 96.62 226 TYR A CA 1
ATOM 1666 C C . TYR A 1 226 ? 11.479 -7.069 -17.201 1.00 96.62 226 TYR A C 1
ATOM 1668 O O . TYR A 1 226 ? 11.368 -6.382 -18.221 1.00 96.62 226 TYR A O 1
ATOM 1676 N N . THR A 1 227 ? 11.505 -8.401 -17.213 1.00 95.81 227 THR A N 1
ATOM 1677 C CA . THR A 1 227 ? 11.310 -9.195 -18.432 1.00 95.81 227 THR A CA 1
ATOM 1678 C C . THR A 1 227 ? 9.872 -9.038 -18.912 1.00 95.81 227 THR A C 1
ATOM 1680 O O . THR A 1 227 ? 8.944 -9.150 -18.120 1.00 95.81 227 THR A O 1
ATOM 1683 N N . SER A 1 228 ? 9.690 -8.751 -20.196 1.00 93.62 228 SER A N 1
ATOM 1684 C CA . SER A 1 228 ? 8.373 -8.594 -20.805 1.00 93.62 228 SER A CA 1
ATOM 1685 C C . SER A 1 228 ? 7.604 -9.913 -20.893 1.00 93.62 228 SER A C 1
ATOM 1687 O O . SER A 1 228 ? 8.179 -10.995 -21.028 1.00 93.62 228 SER A O 1
ATOM 1689 N N . ASN A 1 229 ? 6.280 -9.808 -20.899 1.00 91.44 229 ASN A N 1
ATOM 1690 C CA . ASN A 1 229 ? 5.378 -10.921 -21.148 1.00 91.44 229 ASN A CA 1
ATOM 1691 C C . ASN A 1 229 ? 5.557 -11.486 -22.576 1.00 91.44 229 ASN A C 1
ATOM 1693 O O . ASN A 1 229 ? 5.975 -10.791 -23.505 1.00 91.44 229 ASN A O 1
ATOM 1697 N N . ALA A 1 230 ? 5.199 -12.754 -22.775 1.00 79.19 230 ALA A N 1
ATOM 1698 C CA . ALA A 1 230 ? 5.412 -13.490 -24.019 1.00 79.19 230 ALA A CA 1
ATOM 1699 C C . ALA A 1 230 ? 4.553 -13.025 -25.216 1.00 79.19 230 ALA A C 1
ATOM 1701 O O . ALA A 1 230 ? 4.860 -13.401 -26.347 1.00 79.19 230 ALA A O 1
ATOM 1702 N N . SER A 1 231 ? 3.473 -12.259 -24.996 1.00 62.44 231 SER A N 1
ATOM 1703 C CA . SER A 1 231 ? 2.399 -12.122 -26.004 1.00 62.44 231 SER A CA 1
ATOM 1704 C C . SER A 1 231 ? 2.034 -10.697 -26.438 1.00 62.44 231 SER A C 1
ATOM 1706 O O . SER A 1 231 ? 1.147 -10.548 -27.277 1.00 62.44 231 SER A O 1
ATOM 1708 N N . VAL A 1 232 ? 2.667 -9.642 -25.905 1.00 59.09 232 VAL A N 1
ATOM 1709 C CA . VAL A 1 232 ? 2.231 -8.255 -26.170 1.00 59.09 232 VAL A CA 1
ATOM 1710 C C . VAL A 1 232 ? 3.360 -7.397 -26.730 1.00 59.09 232 VAL A C 1
ATOM 1712 O O . VAL A 1 232 ? 4.310 -7.053 -26.031 1.00 59.09 232 VAL A O 1
ATOM 1715 N N . TYR A 1 233 ? 3.208 -6.992 -27.991 1.00 62.25 233 TYR A N 1
ATOM 1716 C CA . TYR A 1 233 ? 4.024 -5.950 -28.604 1.00 62.25 233 TYR A CA 1
ATOM 1717 C C . TYR A 1 233 ? 3.443 -4.581 -28.254 1.00 62.25 233 TYR A C 1
ATOM 1719 O O . TYR A 1 233 ? 2.348 -4.231 -28.689 1.00 62.25 233 TYR A O 1
ATOM 1727 N N . ALA A 1 234 ? 4.174 -3.797 -27.470 1.00 64.56 234 ALA A N 1
ATOM 1728 C CA . ALA A 1 234 ? 3.810 -2.415 -27.204 1.00 64.56 234 ALA A CA 1
ATOM 1729 C C . ALA A 1 234 ? 4.449 -1.483 -28.234 1.00 64.56 234 ALA A C 1
ATOM 1731 O O . ALA A 1 234 ? 5.675 -1.389 -28.272 1.00 64.56 234 ALA A O 1
ATOM 1732 N N . VAL A 1 235 ? 3.634 -0.782 -29.027 1.00 65.94 235 VAL A N 1
ATOM 1733 C CA . VAL A 1 235 ? 4.107 0.246 -29.966 1.00 65.94 235 VAL A CA 1
ATOM 1734 C C . VAL A 1 235 ? 3.971 1.618 -29.319 1.00 65.94 235 VAL A C 1
ATOM 1736 O O . VAL A 1 235 ? 2.885 1.990 -28.884 1.00 65.94 235 VAL A O 1
ATOM 1739 N N . ASN A 1 236 ? 5.079 2.348 -29.221 1.00 77.12 236 ASN A N 1
ATOM 1740 C CA . ASN A 1 236 ? 5.142 3.664 -28.582 1.00 77.12 236 ASN A CA 1
ATOM 1741 C C . ASN A 1 236 ? 5.925 4.659 -29.457 1.00 77.12 236 ASN A C 1
ATOM 1743 O O . ASN A 1 236 ? 6.293 4.342 -30.590 1.00 77.12 236 ASN A O 1
ATOM 1747 N N . ASP A 1 237 ? 6.169 5.856 -28.928 1.00 79.31 237 ASP A N 1
ATOM 1748 C CA . ASP A 1 237 ? 6.920 6.908 -29.609 1.00 79.31 237 ASP A CA 1
ATOM 1749 C C . ASP A 1 237 ? 8.431 6.811 -29.330 1.00 79.31 237 ASP A C 1
ATOM 1751 O O . ASP A 1 237 ? 8.875 6.440 -28.235 1.00 79.31 237 ASP A O 1
ATOM 1755 N N . VAL A 1 238 ? 9.235 7.137 -30.340 1.00 91.19 238 VAL A N 1
ATOM 1756 C CA . VAL A 1 238 ? 10.696 7.050 -30.296 1.00 91.19 238 VAL A CA 1
ATOM 1757 C C . VAL A 1 238 ? 11.338 8.081 -31.213 1.00 91.19 238 VAL A C 1
ATOM 1759 O O . VAL A 1 238 ? 10.923 8.313 -32.342 1.00 91.19 238 VAL A O 1
ATOM 1762 N N . PHE A 1 239 ? 12.450 8.632 -30.743 1.00 92.25 239 PHE A N 1
ATOM 1763 C CA . PHE A 1 239 ? 13.363 9.434 -31.541 1.00 92.25 239 PHE A CA 1
ATOM 1764 C C . PHE A 1 239 ? 14.765 8.822 -31.497 1.00 92.25 239 PHE A C 1
ATOM 1766 O O . PHE A 1 239 ? 15.234 8.448 -30.423 1.00 92.25 239 PHE A O 1
ATOM 1773 N N . CYS A 1 240 ? 15.451 8.753 -32.642 1.00 92.62 240 CYS A N 1
ATOM 1774 C CA . CYS A 1 240 ? 16.878 8.438 -32.733 1.00 92.62 240 CYS A CA 1
ATOM 1775 C C . CYS A 1 240 ? 17.480 9.017 -34.025 1.00 92.62 240 CYS A C 1
ATOM 1777 O O . CYS A 1 240 ? 16.958 8.771 -35.109 1.00 92.62 240 CYS A O 1
ATOM 1779 N N . ASN A 1 241 ? 18.585 9.763 -33.934 1.00 92.50 241 ASN A N 1
ATOM 1780 C CA . ASN A 1 241 ? 19.146 10.517 -35.069 1.00 92.50 241 ASN A CA 1
ATOM 1781 C C . ASN A 1 241 ? 20.251 9.800 -35.878 1.00 92.50 241 ASN A C 1
ATOM 1783 O O . ASN A 1 241 ? 20.813 10.414 -36.782 1.00 92.50 241 ASN A O 1
ATOM 1787 N N . GLN A 1 242 ? 20.602 8.550 -35.557 1.00 91.75 242 GLN A N 1
ATOM 1788 C CA . GLN A 1 242 ? 21.705 7.812 -36.208 1.00 91.75 242 GLN A CA 1
ATOM 1789 C C . GLN A 1 242 ? 21.259 6.531 -36.935 1.00 91.75 242 GLN A C 1
ATOM 1791 O O . GLN A 1 242 ? 22.058 5.628 -37.199 1.00 91.75 242 GLN A O 1
ATOM 1796 N N . LEU A 1 243 ? 19.972 6.441 -37.266 1.00 93.50 243 LEU A N 1
ATOM 1797 C CA . LEU A 1 243 ? 19.395 5.284 -37.946 1.00 93.50 243 LEU A CA 1
ATOM 1798 C C . LEU A 1 243 ? 19.151 5.565 -39.430 1.00 93.50 243 LEU A C 1
ATOM 1800 O O . LEU A 1 243 ? 19.255 6.695 -39.904 1.00 93.50 243 LEU A O 1
ATOM 1804 N N . ASN A 1 244 ? 18.884 4.505 -40.186 1.00 91.62 244 ASN A N 1
ATOM 1805 C CA . ASN A 1 244 ? 18.643 4.531 -41.632 1.00 91.62 244 ASN A CA 1
ATOM 1806 C C . ASN A 1 244 ? 17.268 5.088 -42.041 1.00 91.62 244 ASN A C 1
ATOM 1808 O O . ASN A 1 244 ? 16.953 5.112 -43.228 1.00 91.62 244 ASN A O 1
ATOM 1812 N N . THR A 1 245 ? 16.462 5.525 -41.078 1.00 89.25 245 THR A N 1
ATOM 1813 C CA . THR A 1 245 ? 15.127 6.091 -41.275 1.00 89.25 245 THR A CA 1
ATOM 1814 C C . THR A 1 245 ? 14.910 7.254 -40.307 1.00 89.25 245 THR A C 1
ATOM 1816 O O . THR A 1 245 ? 15.466 7.259 -39.209 1.00 89.25 245 THR A O 1
ATOM 1819 N N . ALA A 1 246 ? 14.097 8.229 -40.714 1.00 84.19 246 ALA A N 1
ATOM 1820 C CA . ALA A 1 246 ? 13.657 9.324 -39.849 1.00 84.19 246 ALA A CA 1
ATOM 1821 C C . ALA A 1 246 ? 12.379 8.971 -39.073 1.00 84.19 246 ALA A C 1
ATOM 1823 O O . ALA A 1 246 ? 12.218 9.408 -37.936 1.00 84.19 246 ALA A O 1
ATOM 1824 N N . SER A 1 247 ? 11.498 8.165 -39.671 1.00 87.56 247 SER A N 1
ATOM 1825 C CA . SER A 1 247 ? 10.302 7.666 -39.002 1.00 87.56 247 SER A CA 1
ATOM 1826 C C . SER A 1 247 ? 10.584 6.336 -38.321 1.00 87.56 247 SER A C 1
ATOM 1828 O O . SER A 1 247 ? 11.050 5.387 -38.967 1.00 87.56 247 SER A O 1
ATOM 1830 N N . LEU A 1 248 ? 10.294 6.276 -37.025 1.00 89.44 248 LEU A N 1
ATOM 1831 C CA . LEU A 1 248 ? 10.606 5.146 -36.166 1.00 89.44 248 LEU A CA 1
ATOM 1832 C C . LEU A 1 248 ? 9.366 4.677 -35.410 1.00 89.44 248 LEU A C 1
ATOM 1834 O O . LEU A 1 248 ? 8.498 5.463 -35.045 1.00 89.44 248 LEU A O 1
ATOM 1838 N N . LEU A 1 249 ? 9.340 3.380 -35.140 1.00 89.19 249 LEU A N 1
ATOM 1839 C CA . LEU A 1 249 ? 8.467 2.743 -34.166 1.00 89.19 249 LEU A CA 1
ATOM 1840 C C . LEU A 1 249 ? 9.351 2.067 -33.121 1.00 89.19 249 LEU A C 1
ATOM 1842 O O . LEU A 1 249 ? 10.506 1.719 -33.389 1.00 89.19 249 LEU A O 1
ATOM 1846 N N . VAL A 1 250 ? 8.810 1.844 -31.931 1.00 90.50 250 VAL A N 1
ATOM 1847 C CA . VAL A 1 250 ? 9.500 1.088 -30.889 1.00 90.50 250 VAL A CA 1
ATOM 1848 C C . VAL A 1 250 ? 8.651 -0.076 -30.424 1.00 90.50 250 VAL A C 1
ATOM 1850 O O . VAL A 1 250 ? 7.436 0.048 -30.324 1.00 90.50 250 VAL A O 1
ATOM 1853 N N . GLN A 1 251 ? 9.302 -1.199 -30.149 1.00 90.06 251 GLN A N 1
ATOM 1854 C CA . GLN A 1 251 ? 8.669 -2.424 -29.688 1.00 90.06 251 GLN A CA 1
ATOM 1855 C C . GLN A 1 251 ? 9.470 -3.019 -28.531 1.00 90.06 251 GLN A C 1
ATOM 1857 O O . GLN A 1 251 ? 10.697 -3.012 -28.567 1.00 90.06 251 GLN A O 1
ATOM 1862 N N . VAL A 1 252 ? 8.796 -3.589 -27.536 1.00 92.69 252 VAL A N 1
ATOM 1863 C CA . VAL A 1 252 ? 9.441 -4.468 -26.549 1.00 92.69 252 VAL A CA 1
ATOM 1864 C C . VAL A 1 252 ? 9.398 -5.907 -27.058 1.00 92.69 252 VAL A C 1
ATOM 1866 O O . VAL A 1 252 ? 8.337 -6.403 -27.438 1.00 92.69 252 VAL A O 1
ATOM 1869 N N . ASP A 1 253 ? 10.550 -6.570 -27.111 1.00 90.69 253 ASP A N 1
ATOM 1870 C CA . ASP A 1 253 ? 10.636 -7.966 -27.537 1.00 90.69 253 ASP A CA 1
ATOM 1871 C C . ASP A 1 253 ? 10.082 -8.901 -26.455 1.00 90.69 253 ASP A C 1
ATOM 1873 O O . ASP A 1 253 ? 10.442 -8.719 -25.290 1.00 90.69 253 ASP A O 1
ATOM 1877 N N . PRO A 1 254 ? 9.256 -9.904 -26.805 1.00 90.88 254 PRO A N 1
ATOM 1878 C CA . PRO A 1 254 ? 8.589 -10.779 -25.843 1.00 90.88 254 PRO A CA 1
ATOM 1879 C C . PRO A 1 254 ? 9.588 -11.646 -25.079 1.00 90.88 254 PRO A C 1
ATOM 1881 O O . PRO A 1 254 ? 10.545 -12.151 -25.668 1.00 90.88 254 PRO A O 1
ATOM 1884 N N . SER A 1 255 ? 9.345 -11.855 -23.785 1.00 92.81 255 SER A N 1
ATOM 1885 C CA . SER A 1 255 ? 10.225 -12.633 -22.901 1.00 92.81 255 SER A CA 1
ATOM 1886 C C . SER A 1 255 ? 11.659 -12.091 -22.832 1.00 92.81 255 SER A C 1
ATOM 1888 O O . SER A 1 255 ? 12.610 -12.852 -22.647 1.00 92.81 255 SER A O 1
ATOM 1890 N N . THR A 1 256 ? 11.842 -10.777 -22.996 1.00 93.81 256 THR A N 1
ATOM 1891 C CA . THR A 1 256 ? 13.161 -10.131 -22.920 1.00 93.81 256 THR A CA 1
ATOM 1892 C C . THR A 1 256 ? 13.120 -8.819 -22.141 1.00 93.81 256 THR A C 1
ATOM 1894 O O . THR A 1 256 ? 12.062 -8.315 -21.778 1.00 93.81 256 THR A O 1
ATOM 1897 N N . THR A 1 257 ? 14.294 -8.224 -21.934 1.00 96.06 257 THR A N 1
ATOM 1898 C CA . THR A 1 257 ? 14.456 -6.851 -21.439 1.00 96.06 257 THR A CA 1
ATOM 1899 C C . THR A 1 257 ? 14.894 -5.886 -22.550 1.00 96.06 257 THR A C 1
ATOM 1901 O O . THR A 1 257 ? 15.580 -4.891 -22.293 1.00 96.06 257 THR A O 1
ATOM 1904 N N . VAL A 1 258 ? 14.556 -6.208 -23.804 1.00 95.00 258 VAL A N 1
ATOM 1905 C CA . VAL A 1 258 ? 15.032 -5.506 -25.000 1.00 95.00 258 VAL A CA 1
ATOM 1906 C C . VAL A 1 258 ? 13.918 -4.691 -25.639 1.00 95.00 258 VAL A C 1
ATOM 1908 O O . VAL A 1 258 ? 12.823 -5.171 -25.919 1.00 95.00 258 VAL A O 1
ATOM 1911 N N . ILE A 1 259 ? 14.262 -3.446 -25.929 1.00 94.62 259 ILE A N 1
ATOM 1912 C CA . ILE A 1 259 ? 13.518 -2.519 -26.756 1.00 94.62 259 ILE A CA 1
ATOM 1913 C C . ILE A 1 259 ? 14.140 -2.521 -28.156 1.00 94.62 259 ILE A C 1
ATOM 1915 O O . ILE A 1 259 ? 15.307 -2.160 -28.326 1.00 94.62 259 ILE A O 1
ATOM 1919 N N . ARG A 1 260 ? 13.373 -2.891 -29.178 1.00 92.81 260 ARG A N 1
ATOM 1920 C CA . ARG A 1 260 ? 13.788 -2.854 -30.580 1.00 92.81 260 ARG A CA 1
ATOM 1921 C C . ARG A 1 260 ? 13.291 -1.582 -31.258 1.00 92.81 260 ARG A C 1
ATOM 1923 O O . ARG A 1 260 ? 12.123 -1.220 -31.127 1.00 92.81 260 ARG A O 1
ATOM 1930 N N . LEU A 1 261 ? 14.180 -0.935 -32.012 1.00 93.50 261 LEU A N 1
ATOM 1931 C CA . LEU A 1 261 ? 13.832 0.200 -32.861 1.00 93.50 261 LEU A CA 1
ATOM 1932 C C . LEU A 1 261 ? 13.500 -0.326 -34.260 1.00 93.50 261 LEU A C 1
ATOM 1934 O O . LEU A 1 261 ? 14.254 -1.107 -34.846 1.00 93.50 261 LEU A O 1
ATOM 1938 N N . LEU A 1 262 ? 12.351 0.082 -34.779 1.00 91.56 262 LEU A N 1
ATOM 1939 C CA . LEU A 1 262 ? 11.781 -0.385 -36.035 1.00 91.56 262 LEU A CA 1
ATOM 1940 C C . LEU A 1 262 ? 11.556 0.795 -36.981 1.00 91.56 262 LEU A C 1
ATOM 1942 O O . LEU A 1 262 ? 11.390 1.936 -36.558 1.00 91.56 262 LEU A O 1
ATOM 1946 N N . GLN A 1 263 ? 11.534 0.505 -38.272 1.00 91.06 263 GLN A N 1
ATOM 1947 C CA . GLN A 1 263 ? 11.038 1.404 -39.308 1.00 91.06 263 GLN A CA 1
ATOM 1948 C C . GLN A 1 263 ? 9.499 1.334 -39.345 1.00 91.06 263 GLN A C 1
ATOM 1950 O O . GLN A 1 263 ? 8.913 0.355 -38.881 1.00 91.06 263 GLN A O 1
ATOM 1955 N N . GLU A 1 264 ? 8.829 2.309 -39.969 1.00 85.69 264 GLU A N 1
ATOM 1956 C CA . GLU A 1 264 ? 7.357 2.294 -40.138 1.00 85.69 264 GLU A CA 1
ATOM 1957 C C . GLU A 1 264 ? 6.833 1.047 -40.868 1.00 85.69 264 GLU A C 1
ATOM 1959 O O . GLU A 1 264 ? 5.707 0.616 -40.645 1.00 85.69 264 GLU A O 1
ATOM 1964 N N . ASN A 1 265 ? 7.657 0.434 -41.723 1.00 87.19 265 ASN A N 1
ATOM 1965 C CA . ASN A 1 265 ? 7.312 -0.799 -42.433 1.00 87.19 265 ASN A CA 1
ATOM 1966 C C . ASN A 1 265 ? 7.455 -2.075 -41.572 1.00 87.19 265 ASN A C 1
ATOM 1968 O O . ASN A 1 265 ? 7.319 -3.176 -42.101 1.00 87.19 265 ASN A O 1
ATOM 1972 N N . GLY A 1 266 ? 7.769 -1.941 -40.278 1.00 85.38 266 GLY A N 1
ATOM 1973 C CA . GLY A 1 266 ? 7.911 -3.045 -39.325 1.00 85.38 266 GLY A CA 1
ATOM 1974 C C . GLY A 1 266 ? 9.266 -3.760 -39.348 1.00 85.38 266 GLY A C 1
ATOM 1975 O O . GLY A 1 266 ? 9.522 -4.599 -38.486 1.00 85.38 266 GLY A O 1
ATOM 1976 N N . ASN A 1 267 ? 10.164 -3.437 -40.284 1.00 90.00 267 ASN A N 1
ATOM 1977 C CA . ASN A 1 267 ? 11.522 -3.981 -40.276 1.00 90.00 267 ASN A CA 1
ATOM 1978 C C . ASN A 1 267 ? 12.373 -3.320 -39.190 1.00 90.00 267 ASN A C 1
ATOM 1980 O O . ASN A 1 267 ? 12.138 -2.176 -38.806 1.00 90.00 267 ASN A O 1
ATOM 1984 N N . ALA A 1 268 ? 13.421 -4.008 -38.740 1.00 92.06 268 ALA A N 1
ATOM 1985 C CA . ALA A 1 268 ? 14.381 -3.415 -37.818 1.00 92.06 268 ALA A CA 1
ATOM 1986 C C . ALA A 1 268 ? 15.039 -2.160 -38.416 1.00 92.06 268 ALA A C 1
ATOM 1988 O O . ALA A 1 268 ? 15.462 -2.144 -39.578 1.00 92.06 268 ALA A O 1
ATOM 1989 N N . ALA A 1 269 ? 15.125 -1.098 -37.617 1.00 94.31 269 ALA A N 1
ATOM 1990 C CA . ALA A 1 269 ? 15.914 0.071 -37.963 1.00 94.31 269 ALA A CA 1
ATOM 1991 C C . ALA A 1 269 ? 17.398 -0.263 -37.770 1.00 94.31 269 ALA A C 1
ATOM 1993 O O . ALA A 1 269 ? 17.789 -0.860 -36.762 1.00 94.31 269 ALA A O 1
ATOM 1994 N N . THR A 1 270 ? 18.230 0.101 -38.743 1.00 95.62 270 THR A N 1
ATOM 1995 C CA . THR A 1 270 ? 19.666 -0.200 -38.715 1.00 95.62 270 THR A CA 1
ATOM 1996 C C . THR A 1 270 ? 20.479 1.064 -38.518 1.00 95.62 270 THR A C 1
ATOM 1998 O O . THR A 1 270 ? 20.064 2.151 -38.924 1.00 95.62 270 THR A O 1
ATOM 2001 N N . TRP A 1 271 ? 21.672 0.916 -37.949 1.00 95.00 271 TRP A N 1
ATOM 2002 C CA . TRP A 1 271 ? 22.652 1.998 -37.867 1.00 95.00 271 TRP A CA 1
ATOM 2003 C C . TRP A 1 271 ? 22.986 2.529 -39.269 1.00 95.00 271 TRP A C 1
ATOM 2005 O O . TRP A 1 271 ? 23.395 1.759 -40.139 1.00 95.00 271 TRP A O 1
ATOM 2015 N N . SER A 1 272 ? 22.788 3.831 -39.504 1.00 90.44 272 SER A N 1
ATOM 2016 C CA . SER A 1 272 ? 23.186 4.502 -40.757 1.00 90.44 272 SER A CA 1
ATOM 2017 C C . SER A 1 272 ? 24.576 5.117 -40.665 1.00 90.44 272 SER A C 1
ATOM 2019 O O . SER A 1 272 ? 25.277 5.251 -41.666 1.00 90.44 272 SER A O 1
ATOM 2021 N N . SER A 1 273 ? 24.978 5.476 -39.450 1.00 82.94 273 SER A N 1
ATOM 2022 C CA . SER A 1 273 ? 26.305 5.965 -39.110 1.00 82.94 273 SER A CA 1
ATOM 2023 C C . SER A 1 273 ? 26.619 5.606 -37.658 1.00 82.94 273 SER A C 1
ATOM 2025 O O . SER A 1 273 ? 25.714 5.485 -36.834 1.00 82.94 273 SER A O 1
ATOM 2027 N N . SER A 1 274 ? 27.903 5.420 -37.352 1.00 85.12 274 SER A N 1
ATOM 2028 C CA . SER A 1 274 ? 28.397 5.240 -35.984 1.00 85.12 274 SER A CA 1
ATOM 2029 C C . SER A 1 274 ? 29.312 6.406 -35.625 1.00 85.12 274 SER A C 1
ATOM 2031 O O . SER A 1 274 ? 30.121 6.813 -36.462 1.00 85.12 274 SER A O 1
ATOM 2033 N N . GLY A 1 275 ? 29.232 6.923 -34.404 1.00 87.69 275 GLY A N 1
ATOM 2034 C CA . GLY A 1 275 ? 30.068 8.040 -33.969 1.00 87.69 275 GLY A CA 1
ATOM 2035 C C . GLY A 1 275 ? 29.484 8.808 -32.788 1.00 87.69 275 GLY A C 1
ATOM 2036 O O . GLY A 1 275 ? 28.487 8.404 -32.191 1.00 87.69 275 GLY A O 1
ATOM 2037 N N . ALA A 1 276 ? 30.109 9.935 -32.452 1.00 90.62 276 ALA A N 1
ATOM 2038 C CA . ALA A 1 276 ? 29.585 10.865 -31.453 1.00 90.62 276 ALA A CA 1
ATOM 2039 C C . ALA A 1 276 ? 28.296 11.560 -31.937 1.00 90.62 276 ALA A C 1
ATOM 2041 O O . ALA A 1 276 ? 28.005 11.596 -33.134 1.00 90.62 276 ALA A O 1
ATOM 2042 N N . GLY A 1 277 ? 27.538 12.151 -31.010 1.00 91.56 277 GLY A N 1
ATOM 2043 C CA . GLY A 1 277 ? 26.338 12.923 -31.343 1.00 91.56 277 GLY A CA 1
ATOM 2044 C C . GLY A 1 277 ? 25.069 12.089 -31.514 1.00 91.56 277 GLY A C 1
ATOM 2045 O O . GLY A 1 277 ? 24.138 12.541 -32.182 1.00 91.56 277 GLY A O 1
ATOM 2046 N N . MET A 1 278 ? 25.010 10.893 -30.924 1.00 92.50 278 MET A N 1
ATOM 2047 C CA . MET A 1 278 ? 23.771 10.122 -30.866 1.00 92.50 278 MET A CA 1
ATOM 2048 C C . MET A 1 278 ? 22.805 10.762 -29.863 1.00 92.50 278 MET A C 1
ATOM 2050 O O . MET A 1 278 ? 23.130 10.940 -28.688 1.00 92.50 278 MET A O 1
ATOM 2054 N N . TYR A 1 279 ? 21.596 11.066 -30.312 1.00 94.56 279 TYR A N 1
ATOM 2055 C CA . TYR A 1 279 ? 20.482 11.472 -29.470 1.00 94.56 279 TYR A CA 1
ATOM 2056 C C . TYR A 1 279 ? 19.344 10.491 -29.677 1.00 94.56 279 TYR A C 1
ATOM 2058 O O . TYR A 1 279 ? 18.929 10.264 -30.813 1.00 94.56 279 TYR A O 1
ATOM 2066 N N . ALA A 1 280 ? 18.835 9.941 -28.580 1.00 94.38 280 ALA A N 1
ATOM 2067 C CA . ALA A 1 280 ? 17.653 9.100 -28.608 1.00 94.38 280 ALA A CA 1
ATOM 2068 C C . ALA A 1 280 ? 16.761 9.362 -27.396 1.00 94.38 280 ALA A C 1
ATOM 2070 O O . ALA A 1 280 ? 17.253 9.641 -26.304 1.00 94.38 280 ALA A O 1
ATOM 2071 N N . SER A 1 281 ? 15.455 9.254 -27.594 1.00 94.69 281 SER A N 1
ATOM 2072 C CA . SER A 1 281 ? 14.447 9.314 -26.536 1.00 94.69 281 SER A CA 1
ATOM 2073 C C . SER A 1 281 ? 13.451 8.198 -26.788 1.00 94.69 281 SER A C 1
ATOM 2075 O O . SER A 1 281 ? 12.952 8.072 -27.905 1.00 94.69 281 SER A O 1
ATOM 2077 N N . VAL A 1 282 ? 13.184 7.388 -25.770 1.00 93.94 282 VAL A N 1
ATOM 2078 C CA . VAL A 1 282 ? 12.287 6.237 -25.869 1.00 93.94 282 VAL A CA 1
ATOM 2079 C C . VAL A 1 282 ? 11.368 6.206 -24.660 1.00 93.94 282 VAL A C 1
ATOM 2081 O O . VAL A 1 282 ? 11.834 6.341 -23.527 1.00 93.94 282 VAL A O 1
ATOM 2084 N N . GLN A 1 283 ? 10.083 5.979 -24.916 1.00 93.44 283 GLN A N 1
ATOM 2085 C CA . GLN A 1 283 ? 9.098 5.558 -23.928 1.00 93.44 283 GLN A CA 1
ATOM 2086 C C . GLN A 1 283 ? 8.533 4.206 -24.365 1.00 93.44 283 GLN A C 1
ATOM 2088 O O . GLN A 1 283 ? 8.222 4.029 -25.538 1.00 93.44 283 GLN A O 1
ATOM 2093 N N . VAL A 1 284 ? 8.363 3.267 -23.438 1.00 93.25 284 VAL A N 1
ATOM 2094 C CA . VAL A 1 284 ? 7.633 2.017 -23.685 1.00 93.25 284 VAL A CA 1
ATOM 2095 C C . VAL A 1 284 ? 6.721 1.687 -22.511 1.00 93.25 284 VAL A C 1
ATOM 2097 O O . VAL A 1 284 ? 7.132 1.826 -21.363 1.00 93.25 284 VAL A O 1
ATOM 2100 N N . THR A 1 285 ? 5.511 1.209 -22.792 1.00 92.94 285 THR A N 1
ATOM 2101 C CA . THR A 1 285 ? 4.596 0.635 -21.791 1.00 92.94 285 THR A CA 1
ATOM 2102 C C . THR A 1 285 ? 4.365 -0.832 -22.111 1.00 92.94 285 THR A C 1
ATOM 2104 O O . THR A 1 285 ? 3.859 -1.121 -23.184 1.00 92.94 285 THR A O 1
ATOM 2107 N N . TYR A 1 286 ? 4.717 -1.763 -21.228 1.00 92.94 286 TYR A N 1
ATOM 2108 C CA . TYR A 1 286 ? 4.655 -3.203 -21.499 1.00 92.94 286 TYR A CA 1
ATOM 2109 C C . TYR A 1 286 ? 4.164 -4.003 -20.288 1.00 92.94 286 TYR A C 1
ATOM 2111 O O . TYR A 1 286 ? 4.207 -3.525 -19.158 1.00 92.94 286 TYR A O 1
ATOM 2119 N N . LYS A 1 287 ? 3.671 -5.220 -20.538 1.00 91.75 287 LYS A N 1
ATOM 2120 C CA . LYS A 1 287 ? 3.240 -6.172 -19.504 1.00 91.75 287 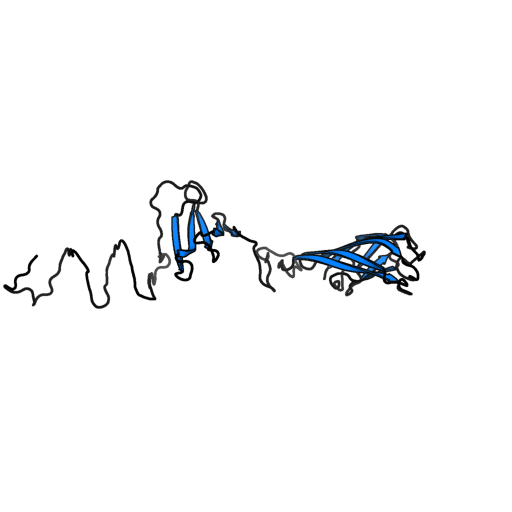LYS A CA 1
ATOM 2121 C C . LYS A 1 287 ? 4.408 -7.059 -19.068 1.00 91.75 287 LYS A C 1
ATOM 2123 O O . LYS A 1 287 ? 5.247 -7.381 -19.915 1.00 91.75 287 LYS A O 1
ATOM 2128 N N . VAL A 1 288 ? 4.435 -7.470 -17.802 1.00 91.88 288 VAL A N 1
ATOM 2129 C CA . VAL A 1 288 ? 5.411 -8.421 -17.225 1.00 91.88 288 VAL A CA 1
ATOM 2130 C C . VAL A 1 288 ? 4.789 -9.768 -16.869 1.00 91.88 288 VAL A C 1
ATOM 2132 O O . VAL A 1 288 ? 3.564 -9.929 -17.078 1.00 91.88 288 VAL A O 1
#

Nearest PDB structures (foldseek):
  5aq5-assembly1_C  TM=3.127E-01  e=6.155E-02  Tequintavirus T5
  3q2p-assembly3_C  TM=3.173E-01  e=7.537E+00  Dioscoreophyllum cumminsii

Solvent-accessible surface area (backbone atoms only — not comparable to full-atom values): 17481 Å² total; per-residue (Å²): 134,85,84,68,95,73,81,92,56,96,87,55,92,81,85,74,95,75,88,88,72,101,64,89,85,85,82,78,82,89,84,85,70,97,74,85,90,72,97,76,89,87,75,99,60,98,72,87,85,85,89,69,82,57,88,94,48,99,80,66,80,77,81,87,84,71,77,65,82,70,91,74,50,51,67,67,40,77,42,38,74,50,76,44,73,36,79,59,102,61,70,39,56,43,33,37,44,31,37,27,25,70,32,73,80,71,43,42,27,43,38,31,29,42,38,55,99,90,46,78,62,64,43,62,37,36,31,39,43,73,88,71,46,79,41,61,69,49,78,73,91,77,73,59,93,98,43,54,54,74,61,76,88,62,89,76,63,93,86,70,86,79,52,63,52,58,46,77,48,75,50,73,30,60,34,32,55,42,22,74,73,30,43,28,78,52,89,40,68,35,73,22,40,37,43,33,52,52,58,36,36,39,38,39,40,58,41,76,65,34,49,35,36,63,33,28,47,41,35,32,39,33,47,50,89,57,55,27,28,77,83,62,76,33,78,38,62,48,48,54,79,42,42,70,50,89,57,51,33,31,34,45,44,55,65,30,33,35,36,39,38,21,29,82,86,69,45,72,27,28,51,61,58,55,32,73,69,32,39,33,40,42,46,47,57,43,45,83

Sequence (288 aa):
MTIKQQGGIFGRNPTFNDVTIEGTLTTSGSQSYDELTIDNINLNSTLIQIDANNAGQTSALNRILFKDTDTSTEIGQPLGQIDFWNNDSQNGVAARIQGISEWTSGISGIAMYTGSGGSPALAETLRLTWDGQVKATRGNFRVESGYGLNFAATSDATGATSELFDDYEEGTWTATVKGSTSDPSSALTATGYYTKIGDTVTAWVRIQNGTSTGASGNASISGLPYTSNASVYAVNDVFCNQLNTASLLVQVDPSTTVIRLLQENGNAATWSSSGAGMYASVQVTYKV

Secondary structure (DSSP, 8-state):
----S-S--TTS----S----SS-----S----S----S-----SS--------TT-TT-----------S---TT-EEEEEEEEE-SSS-EEEEEEEEEE-STTS-EEEEEEE--TT-S--EEEEEE-TTS-EEESSS---PPTT--EE-TTSPPPTT----EE--EEEEEEEEEEEESSB--SS--EEEEEEEEETTEEEEEEEEEEE--TT-BSBEEEE--SSPPPTT----B-EEESSBS-SSEEEEEPTTSSEEEEEETTSSBPBBS--SS-EEEEEEEEEE-

Radius of gyration: 37.08 Å; Cα contacts (8 Å, |Δi|>4): 554; chains: 1; bounding box: 67×38×118 Å

pLDDT: mean 88.68, std 10.39, range [43.88, 98.44]

Mean predicted aligned error: 9.34 Å

Foldseek 3Di:
DPPDPDDDDVVDDDDDPDDDDPDDDDDDDDDDDPDDDDPDDDDPDPDDDDDDDPPPDPPDDDDDDQADPDPWADFFDFSDKDFDFDPPPDGEGQKMWTWTDHHTPRQTKIWIWGDDPPDNDTDTQWIQGSVRDIDGPDDDDDDDQPAADAPPPDDDDPPDDGRGFHDWDKDKWKKWKAAPVGFAPDTFIWIKIWIDTRQKIKIKTKRFFTFRHGHWHFIKIFTAPDFFAQDDWWWDDKQKDFWPDRAWIWTDHHRGRMIFIAHPVRHGIIGPDGGTGIIMIDITMGGD